Protein AF-A0A7S1CDH0-F1 (afdb_monomer_lite)

Structure (mmCIF, N/CA/C/O backbone):
data_AF-A0A7S1CDH0-F1
#
_entry.id   AF-A0A7S1CDH0-F1
#
loop_
_atom_site.group_PDB
_atom_site.id
_atom_site.type_symbol
_atom_site.label_atom_id
_atom_site.label_alt_id
_atom_site.label_comp_id
_atom_site.label_asym_id
_atom_site.label_entity_id
_atom_site.label_seq_id
_atom_site.pdbx_PDB_ins_code
_atom_site.Cartn_x
_atom_site.Cartn_y
_atom_site.Cartn_z
_atom_site.occupancy
_atom_site.B_iso_or_equiv
_atom_site.auth_seq_id
_atom_site.auth_comp_id
_atom_site.auth_asym_id
_atom_site.auth_atom_id
_atom_site.pdbx_PDB_model_num
ATOM 1 N N . ILE A 1 1 ? -14.431 -10.085 9.370 1.00 89.50 1 ILE A N 1
ATOM 2 C CA . ILE A 1 1 ? -14.124 -11.301 8.564 1.00 89.50 1 ILE A CA 1
ATOM 3 C C . ILE A 1 1 ? -15.042 -11.422 7.342 1.00 89.50 1 ILE A C 1
ATOM 5 O O . ILE A 1 1 ? -14.527 -11.396 6.235 1.00 89.50 1 ILE A O 1
ATOM 9 N N . ALA A 1 2 ? -16.374 -11.491 7.493 1.00 93.12 2 ALA A N 1
ATOM 10 C CA . ALA A 1 2 ? -17.294 -11.620 6.348 1.00 93.12 2 ALA A CA 1
ATOM 11 C C . ALA A 1 2 ? -17.136 -10.503 5.294 1.00 93.12 2 ALA A C 1
ATOM 13 O O . ALA A 1 2 ? -17.048 -10.792 4.103 1.00 93.12 2 ALA A O 1
ATOM 14 N N . LEU A 1 3 ? -16.993 -9.245 5.734 1.00 93.38 3 LEU A N 1
ATOM 15 C CA . LEU A 1 3 ? -16.768 -8.099 4.843 1.00 93.38 3 LEU A CA 1
ATOM 16 C C . LEU A 1 3 ? -15.508 -8.249 3.971 1.00 93.38 3 LEU A C 1
ATOM 18 O O . LEU A 1 3 ? -15.535 -7.895 2.797 1.00 93.38 3 LEU A O 1
ATOM 22 N N . TYR A 1 4 ? -14.431 -8.820 4.519 1.00 94.31 4 TYR A N 1
ATOM 23 C CA . TYR A 1 4 ? -13.186 -9.062 3.785 1.00 94.31 4 TYR A CA 1
ATOM 24 C C . TYR A 1 4 ? -13.395 -10.061 2.638 1.00 94.31 4 TYR A C 1
ATOM 26 O O . TYR A 1 4 ? -13.005 -9.786 1.506 1.00 94.31 4 TYR A O 1
ATOM 34 N N . PHE A 1 5 ? -14.074 -11.184 2.893 1.00 95.44 5 PHE A N 1
ATOM 35 C CA . PHE A 1 5 ? -14.370 -12.169 1.847 1.00 95.44 5 PHE A CA 1
ATOM 36 C C . PHE A 1 5 ? -15.377 -11.651 0.816 1.00 95.44 5 PHE A C 1
ATOM 38 O O . PHE A 1 5 ? -15.235 -11.941 -0.372 1.00 95.44 5 PHE A O 1
ATOM 45 N N . ALA A 1 6 ? -16.360 -10.851 1.239 1.00 96.12 6 ALA A N 1
ATOM 46 C CA . ALA A 1 6 ? -17.280 -10.182 0.322 1.00 96.12 6 ALA A CA 1
ATOM 47 C C . ALA A 1 6 ? -16.531 -9.222 -0.621 1.00 96.12 6 ALA A C 1
ATOM 49 O O . ALA A 1 6 ? -16.743 -9.264 -1.834 1.00 96.12 6 ALA A O 1
ATOM 50 N N . TRP A 1 7 ? -15.604 -8.422 -0.081 1.00 96.62 7 TRP A N 1
ATOM 51 C CA . TRP A 1 7 ? -14.742 -7.535 -0.867 1.00 96.62 7 TRP A CA 1
ATOM 52 C C . TRP A 1 7 ? -13.843 -8.309 -1.826 1.00 96.62 7 TRP A C 1
ATOM 54 O O . TRP A 1 7 ? -13.792 -7.990 -3.012 1.00 96.62 7 TRP A O 1
ATOM 64 N N . LEU A 1 8 ? -13.194 -9.372 -1.349 1.00 94.94 8 LEU A N 1
ATOM 65 C CA . LEU A 1 8 ? -12.334 -10.218 -2.173 1.00 94.94 8 LEU A CA 1
ATOM 66 C C . LEU A 1 8 ? -13.116 -10.874 -3.324 1.00 94.94 8 LEU A C 1
ATOM 68 O O . LEU A 1 8 ? -12.643 -10.918 -4.461 1.00 94.94 8 LEU A O 1
ATOM 72 N N . GLY A 1 9 ? -14.338 -11.344 -3.058 1.00 96.69 9 GLY A N 1
ATOM 73 C CA . GLY A 1 9 ? -15.236 -11.897 -4.073 1.00 96.69 9 GLY A CA 1
ATOM 74 C C . GLY A 1 9 ? -15.693 -10.863 -5.108 1.00 96.69 9 GLY A C 1
ATOM 75 O O . GLY A 1 9 ? -15.772 -11.171 -6.295 1.00 96.69 9 GLY A O 1
ATOM 76 N N . HIS A 1 10 ? -15.972 -9.627 -4.686 1.00 96.50 10 HIS A N 1
ATOM 77 C CA . HIS A 1 10 ? -16.261 -8.514 -5.599 1.00 96.50 10 HIS A CA 1
ATOM 78 C C . HIS A 1 10 ? -15.041 -8.181 -6.464 1.00 96.50 10 HIS A C 1
ATOM 80 O O . HIS A 1 10 ? -15.135 -8.158 -7.689 1.00 96.50 10 HIS A O 1
ATOM 86 N N . TYR A 1 11 ? -13.877 -8.015 -5.836 1.00 96.38 11 TYR A N 1
ATOM 87 C CA . TYR A 1 11 ? -12.620 -7.691 -6.505 1.00 96.38 11 TYR A CA 1
ATOM 88 C C . TYR A 1 11 ? -12.225 -8.732 -7.558 1.00 96.38 11 TYR A C 1
ATOM 90 O O . TYR A 1 11 ? -11.967 -8.381 -8.708 1.00 96.38 11 TYR A O 1
ATOM 98 N N . THR A 1 12 ? -12.263 -10.021 -7.214 1.00 95.88 12 THR A N 1
ATOM 99 C CA . THR A 1 12 ? -11.929 -11.116 -8.144 1.00 95.88 12 THR A CA 1
ATOM 100 C C . THR A 1 12 ? -12.864 -11.186 -9.352 1.00 95.88 12 THR A C 1
ATOM 102 O O . THR A 1 12 ? -12.391 -11.373 -10.471 1.00 95.88 12 THR A O 1
ATOM 105 N N . LYS A 1 13 ? -14.174 -10.975 -9.166 1.00 96.12 13 LYS A N 1
ATOM 106 C CA . LYS A 1 13 ? -15.136 -10.915 -10.282 1.00 96.12 13 LYS A CA 1
ATOM 107 C C . LYS A 1 13 ? -14.866 -9.724 -11.199 1.00 96.12 13 LYS A C 1
ATOM 109 O O . LYS A 1 13 ? -14.889 -9.873 -12.417 1.00 96.12 13 LYS A O 1
ATOM 114 N N . TRP A 1 14 ? -14.592 -8.553 -10.626 1.00 97.19 14 TRP A N 1
ATOM 115 C CA . TRP A 1 14 ? -14.337 -7.336 -11.399 1.00 97.19 14 TRP A CA 1
ATOM 116 C C . TRP A 1 14 ? -13.001 -7.359 -12.139 1.00 97.19 14 TRP A C 1
ATOM 118 O O . TRP A 1 14 ? -12.903 -6.741 -13.197 1.00 97.19 14 TRP A O 1
ATOM 128 N N . LEU A 1 15 ? -12.011 -8.106 -11.643 1.00 96.44 15 LEU A N 1
ATOM 129 C CA . LEU A 1 15 ? -10.730 -8.323 -12.320 1.00 96.44 15 LEU A CA 1
ATOM 130 C C . LEU A 1 15 ? -10.841 -9.121 -13.630 1.00 96.44 15 LEU A C 1
ATOM 132 O O . LEU A 1 15 ? -9.909 -9.073 -14.430 1.00 96.44 15 LEU A O 1
ATOM 136 N N . LEU A 1 16 ? -11.955 -9.816 -13.890 1.00 96.19 16 LEU A N 1
ATOM 137 C CA . LEU A 1 16 ? -12.144 -10.575 -15.135 1.00 96.19 16 LEU A CA 1
ATOM 138 C C . LEU A 1 16 ? -12.152 -9.678 -16.382 1.00 96.19 16 LEU A C 1
ATOM 140 O O . LEU A 1 16 ? -11.591 -10.041 -17.409 1.00 96.19 16 LEU A O 1
ATOM 144 N N . ALA A 1 17 ? -12.764 -8.496 -16.308 1.00 95.50 17 ALA A N 1
ATOM 145 C CA . ALA A 1 17 ? -12.812 -7.576 -17.444 1.00 95.50 17 ALA A CA 1
ATOM 146 C C . ALA A 1 17 ? -11.418 -7.044 -17.856 1.00 95.50 17 ALA A C 1
ATOM 148 O O . ALA A 1 17 ? -11.051 -7.199 -19.024 1.00 95.50 17 ALA A O 1
ATOM 149 N N . PRO A 1 18 ? -10.605 -6.459 -16.948 1.00 96.31 18 PRO A N 1
ATOM 150 C CA . PRO A 1 18 ? -9.263 -6.001 -17.291 1.00 96.31 18 PRO A CA 1
ATOM 151 C C . PRO A 1 18 ? -8.305 -7.145 -17.614 1.00 96.31 18 PRO A C 1
ATOM 153 O O . PRO A 1 18 ? -7.402 -6.935 -18.418 1.00 96.31 18 PRO A O 1
ATOM 156 N N . SER A 1 19 ? -8.485 -8.345 -17.050 1.00 95.69 19 SER A N 1
ATOM 157 C CA . SER A 1 19 ? -7.629 -9.483 -17.399 1.00 95.69 19 SER A CA 1
ATOM 158 C C . SER A 1 19 ? -7.869 -9.960 -18.831 1.00 95.69 19 SER A C 1
ATOM 160 O O . SER A 1 19 ? -6.905 -10.144 -19.567 1.00 95.69 19 SER A O 1
ATOM 162 N N . LEU A 1 20 ? -9.128 -10.086 -19.265 1.00 95.56 20 LEU A N 1
ATOM 163 C CA . LEU A 1 20 ? -9.457 -10.491 -20.634 1.00 95.56 20 LEU A CA 1
ATOM 164 C C . LEU A 1 20 ? -8.954 -9.474 -21.664 1.00 95.56 20 LEU A C 1
ATOM 166 O O . LEU A 1 20 ? -8.274 -9.855 -22.614 1.00 95.56 20 LEU A O 1
ATOM 170 N N . LEU A 1 21 ? -9.232 -8.182 -21.459 1.00 94.56 21 LEU A N 1
ATOM 171 C CA . LEU A 1 21 ? -8.738 -7.137 -22.362 1.00 94.56 21 LEU A CA 1
ATOM 172 C C . LEU A 1 21 ? -7.211 -7.014 -22.319 1.00 94.56 21 LEU A C 1
ATOM 174 O O . LEU A 1 21 ? -6.585 -6.842 -23.360 1.00 94.56 21 LEU A O 1
ATOM 178 N N . GLY A 1 22 ? -6.604 -7.163 -21.140 1.00 93.62 22 GLY A N 1
ATOM 179 C CA . GLY A 1 22 ? -5.152 -7.166 -20.984 1.00 93.62 22 GLY A CA 1
ATOM 180 C C . GLY A 1 22 ? -4.480 -8.311 -21.744 1.00 93.62 22 GLY A C 1
ATOM 181 O O . GLY A 1 22 ? -3.461 -8.087 -22.389 1.00 93.62 22 GLY A O 1
ATOM 182 N N . ILE A 1 23 ? -5.072 -9.513 -21.741 1.00 94.12 23 ILE A N 1
ATOM 183 C CA . ILE A 1 23 ? -4.581 -10.662 -22.522 1.00 94.12 23 ILE A CA 1
ATOM 184 C C . ILE A 1 23 ? -4.650 -10.374 -24.024 1.00 94.12 23 ILE A C 1
ATOM 186 O O . ILE A 1 23 ? -3.715 -10.719 -24.739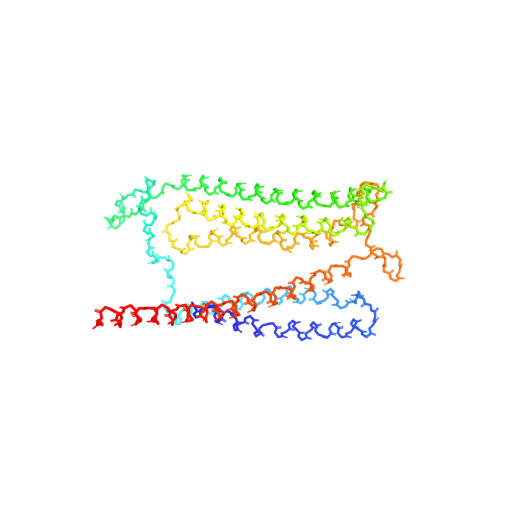 1.00 94.12 23 ILE A O 1
ATOM 190 N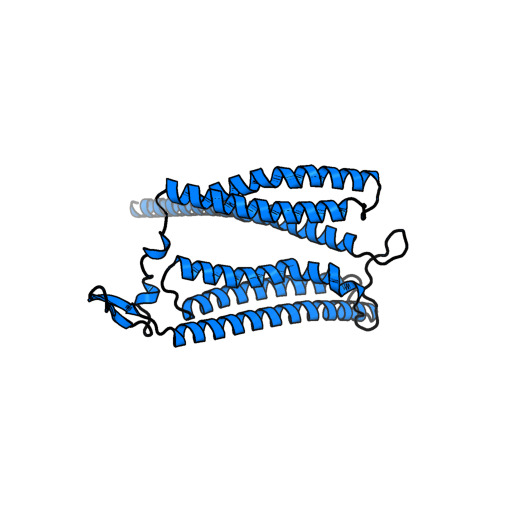 N . VAL A 1 24 ? -5.718 -9.729 -24.506 1.00 92.62 24 VAL A N 1
ATOM 191 C CA . VAL A 1 24 ? -5.851 -9.359 -25.927 1.00 92.62 24 VAL A CA 1
ATOM 192 C C . VAL A 1 24 ? -4.752 -8.378 -26.341 1.00 92.62 24 VAL A C 1
ATOM 194 O O . VAL A 1 24 ? -4.058 -8.624 -27.326 1.00 92.62 24 VAL A O 1
ATOM 197 N N . VAL A 1 25 ? -4.543 -7.313 -25.559 1.00 92.12 25 VAL A N 1
ATOM 198 C CA . VAL A 1 25 ? -3.483 -6.324 -25.823 1.00 92.12 25 VAL A CA 1
ATOM 199 C C . VAL A 1 25 ? -2.099 -6.978 -25.764 1.00 92.12 25 VAL A C 1
ATOM 201 O O . VAL A 1 25 ? -1.265 -6.746 -26.636 1.00 92.12 25 VAL A O 1
ATOM 204 N N . TRP A 1 26 ? -1.861 -7.847 -24.780 1.00 90.19 26 TRP A N 1
ATOM 205 C CA . TRP A 1 26 ? -0.594 -8.566 -24.642 1.00 90.19 26 TRP A CA 1
ATOM 206 C C . TRP A 1 26 ? -0.337 -9.552 -25.791 1.00 90.19 26 TRP A C 1
ATOM 208 O O . TRP A 1 26 ? 0.780 -9.640 -26.296 1.00 90.19 26 TRP A O 1
ATOM 218 N N . ALA A 1 27 ? -1.365 -10.262 -26.259 1.00 91.00 27 ALA A N 1
ATOM 219 C CA . ALA A 1 27 ? -1.250 -11.155 -27.410 1.00 91.00 27 ALA A CA 1
ATOM 220 C C . ALA A 1 27 ? -0.892 -10.386 -28.691 1.00 91.00 27 ALA A C 1
ATOM 222 O O . ALA A 1 27 ? -0.088 -10.863 -29.491 1.00 91.00 27 ALA A O 1
ATOM 223 N N . HIS A 1 28 ? -1.439 -9.181 -28.867 1.00 89.75 28 HIS A N 1
ATOM 224 C CA . HIS A 1 28 ? -1.081 -8.318 -29.988 1.00 89.75 28 HIS A CA 1
ATOM 225 C C . HIS A 1 28 ? 0.352 -7.775 -29.869 1.00 89.75 28 HIS A C 1
ATOM 227 O O . HIS A 1 28 ? 1.084 -7.805 -30.856 1.00 89.75 28 HIS A O 1
ATOM 233 N N . GLN A 1 29 ? 0.798 -7.388 -28.666 1.00 87.69 29 GLN A N 1
ATOM 234 C CA . GLN A 1 29 ? 2.202 -7.023 -28.409 1.00 87.69 29 GLN A CA 1
ATOM 235 C C . GLN A 1 29 ? 3.169 -8.149 -28.797 1.00 87.69 29 GLN A C 1
ATOM 237 O O . GLN A 1 29 ? 4.192 -7.890 -29.429 1.00 87.69 29 GLN A O 1
ATOM 242 N N . LEU A 1 30 ? 2.831 -9.400 -28.462 1.00 87.00 30 LEU A N 1
ATOM 243 C CA . LEU A 1 30 ? 3.627 -10.566 -28.853 1.00 87.00 30 LEU A CA 1
ATOM 244 C C . LEU A 1 30 ? 3.652 -10.783 -30.369 1.00 87.00 30 LEU A C 1
ATOM 246 O O . LEU A 1 30 ? 4.692 -11.140 -30.912 1.00 87.00 30 LEU A O 1
ATOM 250 N N . ALA A 1 31 ? 2.523 -10.586 -31.053 1.00 88.31 31 ALA A N 1
ATOM 251 C CA . ALA A 1 31 ? 2.435 -10.771 -32.501 1.00 88.31 31 ALA A CA 1
ATOM 252 C C . ALA A 1 31 ? 3.172 -9.673 -33.287 1.00 88.31 31 ALA A C 1
ATOM 254 O O . ALA A 1 31 ? 3.718 -9.943 -34.354 1.00 88.31 31 ALA A O 1
ATOM 255 N N . ALA A 1 32 ? 3.178 -8.445 -32.766 1.00 84.56 32 ALA A N 1
ATOM 256 C CA . ALA A 1 32 ? 3.786 -7.283 -33.405 1.00 84.56 32 ALA A CA 1
ATOM 257 C C . ALA A 1 32 ? 5.279 -7.095 -33.071 1.00 84.56 32 ALA A C 1
ATOM 259 O O . ALA A 1 32 ? 5.877 -6.159 -33.594 1.00 84.56 32 ALA A O 1
ATOM 260 N N . ASP A 1 33 ? 5.853 -7.914 -32.178 1.00 79.62 33 ASP A N 1
ATOM 261 C CA . ASP A 1 33 ? 7.230 -7.810 -31.648 1.00 79.62 33 ASP A CA 1
ATOM 262 C C . ASP A 1 33 ? 7.627 -6.382 -31.215 1.00 79.62 33 ASP A C 1
ATOM 264 O O . ASP A 1 33 ? 8.772 -5.946 -31.317 1.00 79.62 33 ASP A O 1
ATOM 268 N N . THR A 1 34 ? 6.644 -5.611 -30.740 1.00 74.94 34 THR A N 1
ATOM 269 C CA . THR A 1 34 ? 6.808 -4.212 -30.335 1.00 74.94 34 THR A CA 1
ATOM 270 C C . THR A 1 34 ? 6.158 -3.985 -28.978 1.00 74.94 34 THR A C 1
ATOM 272 O O . THR A 1 34 ? 5.053 -4.447 -28.688 1.00 74.94 34 THR A O 1
ATOM 275 N N . LYS A 1 35 ? 6.861 -3.256 -28.106 1.00 70.94 35 LYS A N 1
ATOM 276 C CA . LYS A 1 35 ? 6.386 -2.964 -26.742 1.00 70.94 35 LYS A CA 1
ATOM 277 C C . LYS A 1 35 ? 5.341 -1.843 -26.722 1.00 70.94 35 LYS A C 1
ATOM 279 O O . LYS A 1 35 ? 4.463 -1.824 -25.857 1.00 70.94 35 LYS A O 1
ATOM 284 N N . SER A 1 36 ? 5.417 -0.928 -27.685 1.00 71.81 36 SER A N 1
ATOM 285 C CA . SER A 1 36 ? 4.602 0.281 -27.807 1.00 71.81 36 SER A CA 1
ATOM 286 C C . SER A 1 36 ? 3.529 0.126 -28.894 1.00 71.81 36 SER A C 1
ATOM 288 O O . SER A 1 36 ? 3.681 0.561 -30.030 1.00 71.81 36 SER A O 1
ATOM 290 N N . VAL A 1 37 ? 2.403 -0.487 -28.529 1.00 79.50 37 VAL A N 1
ATOM 291 C CA . VAL A 1 37 ? 1.250 -0.669 -29.429 1.00 79.50 37 VAL A CA 1
ATOM 292 C C . VAL A 1 37 ? 0.267 0.499 -29.281 1.00 79.50 37 VAL A C 1
ATOM 294 O O . VAL A 1 37 ? 0.040 0.999 -28.179 1.00 79.50 37 VAL A O 1
ATOM 297 N N . THR A 1 38 ? -0.371 0.920 -30.377 1.00 81.19 38 THR A N 1
ATOM 298 C CA . THR A 1 38 ? -1.337 2.042 -30.414 1.00 81.19 38 THR A CA 1
ATOM 299 C C . THR A 1 38 ? -2.549 1.857 -29.487 1.00 81.19 38 THR A C 1
ATOM 301 O O . THR A 1 38 ? -3.206 2.824 -29.117 1.00 81.19 38 THR A O 1
ATOM 304 N N . GLU A 1 39 ? -2.843 0.626 -29.077 1.00 84.00 39 GLU A N 1
ATOM 305 C CA . GLU A 1 39 ? -3.965 0.260 -28.204 1.00 84.00 39 GLU A CA 1
ATOM 306 C C . GLU A 1 39 ? -3.677 0.502 -26.712 1.00 84.00 39 GLU A C 1
ATOM 308 O O . GLU A 1 39 ? -4.603 0.573 -25.902 1.00 84.00 39 GLU A O 1
ATOM 313 N N . LEU A 1 40 ? -2.407 0.669 -26.327 1.00 85.81 40 LEU A N 1
ATOM 314 C CA . LEU A 1 40 ? -1.990 0.813 -24.929 1.00 85.81 40 LEU A CA 1
ATOM 315 C C . LEU A 1 40 ? -2.613 2.040 -24.224 1.00 85.81 40 LEU A C 1
ATOM 317 O O . LEU A 1 40 ? -3.094 1.896 -23.097 1.00 85.81 40 LEU A O 1
ATOM 321 N N . PRO A 1 41 ? -2.695 3.231 -24.857 1.00 90.50 41 PRO A N 1
ATOM 322 C CA . PRO A 1 41 ? -3.393 4.381 -24.280 1.00 90.50 41 PRO A CA 1
ATOM 323 C C . PRO A 1 41 ? -4.897 4.140 -24.098 1.00 90.50 41 PRO A C 1
ATOM 325 O O . PRO A 1 41 ? -5.468 4.561 -23.091 1.00 90.50 41 PRO A O 1
ATOM 328 N N . LEU A 1 42 ? -5.540 3.427 -25.033 1.00 91.94 42 LEU A N 1
ATOM 329 C CA . LEU A 1 42 ? -6.961 3.070 -24.928 1.00 91.94 42 LEU A CA 1
ATOM 330 C C . LEU A 1 42 ? -7.198 2.123 -23.750 1.00 91.94 42 LEU A C 1
ATOM 332 O O . LEU A 1 42 ? -8.150 2.308 -22.990 1.00 91.94 42 LEU A O 1
ATOM 336 N N . PHE A 1 43 ? -6.297 1.159 -23.549 1.00 93.38 43 PHE A N 1
ATOM 337 C CA . PHE A 1 43 ? -6.318 0.294 -22.375 1.00 93.38 43 PHE A CA 1
ATOM 338 C C . PHE A 1 43 ? -6.131 1.091 -21.075 1.00 93.38 43 PHE A C 1
ATOM 340 O O . PHE A 1 43 ? -6.843 0.848 -20.104 1.00 93.38 43 PHE A O 1
ATOM 347 N N . GLY A 1 44 ? -5.252 2.099 -21.062 1.00 93.50 44 GLY A N 1
ATOM 348 C CA . GLY A 1 44 ? -5.092 3.009 -19.922 1.00 93.50 44 GLY A CA 1
ATOM 349 C C . GLY A 1 44 ? -6.380 3.761 -19.558 1.00 93.50 44 GLY A C 1
ATOM 350 O O . GLY A 1 44 ? -6.765 3.792 -18.388 1.00 93.50 44 GLY A O 1
ATOM 351 N N . ILE A 1 45 ? -7.090 4.304 -20.554 1.00 95.44 45 ILE A N 1
ATOM 352 C CA . ILE A 1 45 ? -8.402 4.952 -20.355 1.00 95.44 45 ILE A CA 1
ATOM 353 C C . ILE A 1 45 ? -9.422 3.944 -19.818 1.00 95.44 45 ILE A C 1
ATOM 355 O O . ILE A 1 45 ? -10.142 4.239 -18.863 1.00 95.44 45 ILE A O 1
ATOM 359 N N . PHE A 1 46 ? -9.460 2.740 -20.395 1.00 96.38 46 PHE A N 1
ATOM 360 C CA . PHE A 1 46 ? -10.327 1.667 -19.920 1.00 96.38 46 PHE A CA 1
ATOM 361 C C . PHE A 1 46 ? -10.056 1.322 -18.446 1.00 96.38 46 PHE A C 1
ATOM 363 O O . PHE A 1 46 ? -11.004 1.259 -17.666 1.00 96.38 46 PHE A O 1
ATOM 370 N N . VAL A 1 47 ? -8.791 1.151 -18.039 1.00 96.31 47 VAL A N 1
ATOM 371 C CA . VAL A 1 47 ? -8.418 0.844 -16.644 1.00 96.31 47 VAL A CA 1
ATOM 372 C C . VAL A 1 47 ? -8.839 1.969 -15.697 1.00 96.31 47 VAL A C 1
ATOM 374 O O . VAL A 1 47 ? -9.336 1.682 -14.608 1.00 96.31 47 VAL A O 1
ATOM 377 N N . ALA A 1 48 ? -8.702 3.234 -16.107 1.00 96.75 48 ALA A N 1
ATOM 378 C CA . ALA A 1 48 ? -9.152 4.375 -15.309 1.00 96.75 48 ALA A CA 1
ATOM 379 C C . ALA A 1 48 ? -10.675 4.352 -15.083 1.00 96.75 48 ALA A C 1
ATOM 381 O O . ALA A 1 48 ? -11.130 4.450 -13.943 1.00 96.75 48 ALA A O 1
ATOM 382 N N . VAL A 1 49 ? -11.459 4.146 -16.148 1.00 97.12 49 VAL A N 1
ATOM 383 C CA . VAL A 1 49 ? -12.927 4.028 -16.059 1.00 97.12 49 VAL A CA 1
ATOM 384 C C . VAL A 1 49 ? -13.330 2.810 -15.228 1.00 97.12 49 VAL A C 1
ATOM 386 O O . VAL A 1 49 ? -14.179 2.917 -14.341 1.00 97.12 49 VAL A O 1
ATOM 389 N N . TRP A 1 50 ? -12.704 1.658 -15.475 1.00 97.75 50 TRP A N 1
ATOM 390 C CA . TRP A 1 50 ? -12.933 0.430 -14.720 1.00 97.75 50 TRP A CA 1
ATOM 391 C C . TRP A 1 50 ? -12.679 0.634 -13.224 1.00 97.75 50 TRP A C 1
ATOM 393 O O . TRP A 1 50 ? -13.510 0.221 -12.420 1.00 97.75 50 TRP A O 1
ATOM 403 N N . ALA A 1 51 ? -11.591 1.312 -12.844 1.00 97.12 51 ALA A N 1
ATOM 404 C CA . ALA A 1 51 ? -11.254 1.564 -11.444 1.00 97.12 51 ALA A CA 1
ATOM 405 C C . ALA A 1 51 ? -12.313 2.433 -10.747 1.00 97.12 51 ALA A C 1
ATOM 407 O O . ALA A 1 51 ? -12.715 2.131 -9.621 1.00 97.12 51 ALA A O 1
ATOM 408 N N . THR A 1 52 ? -12.815 3.475 -11.422 1.00 97.00 52 THR A N 1
ATOM 409 C CA . THR A 1 52 ? -13.913 4.305 -10.899 1.00 97.00 52 THR A CA 1
ATOM 410 C C . THR A 1 52 ? -15.189 3.487 -10.715 1.00 97.00 52 THR A C 1
ATOM 412 O O . THR A 1 52 ? -15.785 3.514 -9.638 1.00 97.00 52 THR A O 1
ATOM 415 N N . LEU A 1 53 ? -15.593 2.718 -11.731 1.00 97.50 53 LEU A N 1
ATOM 416 C CA . LEU A 1 53 ? -16.791 1.880 -11.655 1.00 97.50 53 LEU A CA 1
ATOM 417 C C . LEU A 1 53 ? -16.664 0.817 -10.558 1.00 97.50 53 LEU A C 1
ATOM 419 O O . LEU A 1 53 ? -17.577 0.658 -9.751 1.00 97.50 53 LEU A O 1
ATOM 423 N N . PHE A 1 54 ? -15.521 0.139 -10.469 1.00 97.44 54 PHE A N 1
ATOM 424 C CA . PHE A 1 54 ? -15.240 -0.858 -9.438 1.00 97.44 54 PHE A CA 1
ATOM 425 C C . PHE A 1 54 ? -15.488 -0.310 -8.023 1.00 97.44 54 PHE A C 1
ATOM 427 O O . PHE A 1 54 ? -16.155 -0.972 -7.217 1.00 97.44 54 PHE A O 1
ATOM 434 N N . LEU A 1 55 ? -14.994 0.902 -7.736 1.00 97.06 55 LEU A N 1
ATOM 435 C CA . LEU A 1 55 ? -15.158 1.552 -6.435 1.00 97.06 55 LEU A CA 1
ATOM 436 C C . LEU A 1 55 ? -16.609 1.970 -6.168 1.00 97.06 55 LEU A C 1
ATOM 438 O O . LEU A 1 55 ? -17.109 1.732 -5.071 1.00 97.06 55 LEU A O 1
ATOM 442 N N . GLU A 1 56 ? -17.306 2.552 -7.145 1.00 97.62 56 GLU A N 1
ATOM 443 C CA . GLU A 1 56 ? -18.704 2.976 -6.965 1.00 97.62 56 GLU A CA 1
ATOM 444 C C . GLU A 1 56 ? -19.653 1.787 -6.760 1.00 97.62 56 GLU A C 1
ATOM 446 O O . GLU A 1 56 ? -20.513 1.800 -5.874 1.00 97.62 56 GLU A O 1
ATOM 451 N N . PHE A 1 57 ? -19.456 0.702 -7.512 1.00 97.50 57 PHE A N 1
ATOM 452 C CA . PHE A 1 57 ? -20.219 -0.527 -7.302 1.00 97.50 57 PHE A CA 1
ATOM 453 C C . PHE A 1 57 ? -19.899 -1.178 -5.953 1.00 97.50 57 PHE A C 1
ATOM 455 O O . PHE A 1 57 ? -20.819 -1.682 -5.303 1.00 97.50 57 PHE A O 1
ATOM 462 N N . TRP A 1 58 ? -18.639 -1.124 -5.501 1.00 97.75 58 TRP A N 1
ATOM 463 C CA . TRP A 1 58 ? -18.282 -1.600 -4.165 1.00 97.75 58 TRP A CA 1
ATOM 464 C C . TRP A 1 58 ? -18.986 -0.795 -3.071 1.00 97.75 58 TRP A C 1
ATOM 466 O O . TRP A 1 58 ? -19.592 -1.399 -2.191 1.00 97.75 58 TRP A O 1
ATOM 476 N N . LYS A 1 59 ? -18.992 0.545 -3.144 1.00 96.75 59 LYS A N 1
ATOM 477 C CA . LYS A 1 59 ? -19.699 1.397 -2.165 1.00 96.75 59 LYS A CA 1
ATOM 478 C C . LYS A 1 59 ? -21.176 1.017 -2.050 1.00 96.75 59 LYS A C 1
ATOM 480 O O . LYS A 1 59 ? -21.700 0.888 -0.943 1.00 96.75 59 LYS A O 1
ATOM 485 N N . ARG A 1 60 ? -21.841 0.773 -3.185 1.00 96.88 60 ARG A N 1
ATOM 486 C CA . ARG A 1 60 ? -23.245 0.332 -3.212 1.00 96.88 60 ARG A CA 1
ATOM 487 C C . ARG A 1 60 ? -23.436 -1.040 -2.559 1.00 96.88 60 ARG A C 1
ATOM 489 O O . ARG A 1 60 ? -24.372 -1.234 -1.782 1.00 96.88 60 ARG A O 1
ATOM 496 N N . GLN A 1 61 ? -22.562 -1.994 -2.869 1.00 95.81 61 GLN A N 1
ATOM 497 C CA . GLN A 1 61 ? -22.640 -3.343 -2.310 1.00 95.81 61 GLN A CA 1
ATOM 498 C C . GLN A 1 61 ? -22.314 -3.363 -0.810 1.00 95.81 61 GLN A C 1
ATOM 500 O O . GLN A 1 61 ? -23.013 -4.019 -0.042 1.00 95.81 61 GLN A O 1
ATOM 505 N N . GLN A 1 62 ? -21.320 -2.588 -0.377 1.00 95.69 62 GLN A N 1
ATOM 506 C CA . GLN A 1 62 ? -20.984 -2.394 1.030 1.00 95.69 62 GLN A CA 1
ATOM 507 C C . GLN A 1 62 ? -22.176 -1.832 1.813 1.00 95.69 62 GLN A C 1
ATOM 509 O O . GLN A 1 62 ? -22.481 -2.347 2.885 1.00 95.69 62 GLN A O 1
ATOM 514 N N . ALA A 1 63 ? -22.881 -0.829 1.275 1.00 95.06 63 ALA A N 1
ATOM 515 C CA . ALA A 1 63 ? -24.082 -0.280 1.907 1.00 95.06 63 ALA A CA 1
ATOM 516 C C . ALA A 1 63 ? -25.210 -1.322 2.026 1.00 95.06 63 ALA A C 1
ATOM 518 O O . ALA A 1 63 ? -25.880 -1.394 3.054 1.00 95.06 63 ALA A O 1
ATOM 519 N N . THR A 1 64 ? -25.378 -2.164 1.002 1.00 95.94 64 THR A N 1
ATOM 520 C CA . THR A 1 64 ? -26.369 -3.253 1.011 1.00 95.94 64 THR A CA 1
ATOM 521 C C . THR A 1 64 ? -26.040 -4.282 2.094 1.00 95.94 64 THR A C 1
ATOM 523 O O . THR A 1 64 ? -26.891 -4.584 2.924 1.00 95.94 64 THR A O 1
ATOM 526 N N . HIS A 1 65 ? -24.789 -4.746 2.166 1.00 95.75 65 HIS A N 1
ATOM 527 C CA . HIS A 1 65 ? -24.356 -5.684 3.206 1.00 95.75 65 HIS A CA 1
ATOM 528 C C . HIS A 1 65 ? -24.414 -5.082 4.613 1.00 95.75 65 HIS A C 1
ATOM 530 O O . HIS A 1 65 ? -24.781 -5.774 5.558 1.00 95.75 65 HIS A O 1
ATOM 536 N N . ALA A 1 66 ? -24.099 -3.792 4.770 1.00 94.75 66 ALA A N 1
ATOM 537 C CA . ALA A 1 66 ? -24.241 -3.111 6.053 1.00 94.75 66 ALA A CA 1
ATOM 538 C C . ALA A 1 66 ? -25.700 -3.112 6.536 1.00 94.75 66 ALA A C 1
ATOM 540 O O . ALA A 1 66 ? -25.938 -3.323 7.724 1.00 94.75 66 ALA A O 1
ATOM 541 N N . LEU A 1 67 ? -26.665 -2.928 5.625 1.00 94.94 67 LEU A N 1
ATOM 542 C CA . LEU A 1 67 ? -28.093 -3.014 5.934 1.00 94.94 67 LEU A CA 1
ATOM 543 C C . LEU A 1 67 ? -28.526 -4.450 6.255 1.00 94.94 67 LEU A C 1
ATOM 545 O O . LEU A 1 67 ? -29.146 -4.677 7.289 1.00 94.94 67 LEU A O 1
ATOM 549 N N . GLU A 1 68 ? -28.171 -5.417 5.405 1.00 95.81 68 GLU A N 1
ATOM 550 C CA . GLU A 1 68 ? -28.513 -6.838 5.585 1.00 95.81 68 GLU A CA 1
ATOM 551 C C . GLU A 1 68 ? -27.995 -7.404 6.911 1.00 95.81 68 GLU A C 1
ATOM 553 O O . GLU A 1 68 ? -28.668 -8.206 7.554 1.00 95.81 68 GLU A O 1
ATOM 558 N N . TRP A 1 69 ? -26.795 -6.992 7.324 1.00 95.94 69 TRP A N 1
ATOM 559 C CA . TRP A 1 69 ? -26.165 -7.458 8.560 1.00 95.94 69 TRP A CA 1
ATOM 560 C C . TRP A 1 69 ? -26.530 -6.613 9.784 1.00 95.94 69 TRP A C 1
ATOM 562 O O . TRP A 1 69 ? -26.057 -6.914 10.876 1.00 95.94 69 TRP A O 1
ATOM 572 N N . GLY A 1 70 ? -27.336 -5.557 9.623 1.00 94.81 70 GLY A N 1
ATOM 573 C CA . GLY A 1 70 ? -27.691 -4.650 10.719 1.00 94.81 70 GLY A CA 1
ATOM 574 C C . GLY A 1 70 ? -26.497 -3.873 11.288 1.00 94.81 70 GLY A C 1
ATOM 575 O O . GLY A 1 70 ? -26.524 -3.465 12.443 1.00 94.81 70 GLY A O 1
ATOM 576 N N . MET A 1 71 ? -25.446 -3.668 10.490 1.00 92.44 71 MET A N 1
ATOM 577 C CA . MET A 1 71 ? -24.210 -2.970 10.877 1.00 92.44 71 MET A CA 1
ATOM 578 C C . MET A 1 71 ? -24.226 -1.482 10.487 1.00 92.44 71 MET A C 1
ATOM 580 O O . MET A 1 71 ? -23.200 -0.799 10.544 1.00 92.44 71 MET A O 1
ATOM 584 N N . THR A 1 72 ? -25.375 -0.955 10.058 1.00 91.44 72 THR A N 1
ATOM 585 C CA . THR A 1 72 ? -25.538 0.465 9.729 1.00 91.44 72 THR A CA 1
ATOM 586 C C . THR A 1 72 ? -25.278 1.331 10.958 1.00 91.44 72 THR A C 1
ATOM 588 O O . THR A 1 72 ? -25.968 1.195 11.963 1.00 91.44 72 THR A O 1
ATOM 591 N N . GLY A 1 73 ? -24.307 2.242 10.870 1.00 87.62 73 GLY A N 1
ATOM 592 C CA . GLY A 1 73 ? -23.984 3.162 11.965 1.00 87.62 73 GLY A CA 1
ATOM 593 C C . GLY A 1 73 ? -23.179 2.548 13.115 1.00 87.62 73 GLY A C 1
ATOM 594 O O . GLY A 1 73 ? -23.050 3.198 14.149 1.00 87.62 73 GLY A O 1
ATOM 595 N N . PHE A 1 74 ? -22.607 1.348 12.939 1.00 89.38 74 PHE A N 1
ATOM 596 C CA . PHE A 1 74 ? -21.813 0.657 13.965 1.00 89.38 74 PHE A CA 1
ATOM 597 C C . PHE A 1 74 ? -20.748 1.554 14.622 1.00 89.38 74 PHE A C 1
ATOM 599 O O . PHE A 1 74 ? -20.670 1.610 15.846 1.00 89.38 74 PHE A O 1
ATOM 606 N N . GLU A 1 75 ? -19.996 2.311 13.818 1.00 88.31 75 GLU A N 1
ATOM 607 C CA . GLU A 1 75 ? -18.908 3.192 14.275 1.00 88.31 75 GLU A CA 1
ATOM 608 C C . GLU A 1 75 ? -19.381 4.270 15.268 1.00 88.31 75 GLU A C 1
ATOM 610 O O . GLU A 1 75 ? -18.662 4.625 16.194 1.00 88.31 75 GLU A O 1
ATOM 615 N N . SER A 1 76 ? -20.626 4.746 15.145 1.00 84.81 76 SER A N 1
ATOM 616 C CA . SER A 1 76 ? -21.190 5.740 16.074 1.00 84.81 76 SER A CA 1
ATOM 617 C C . SER A 1 76 ? -21.551 5.167 17.449 1.00 84.81 76 SER A C 1
ATOM 619 O O . SER A 1 76 ? -21.668 5.911 18.419 1.00 84.81 76 SER A O 1
ATOM 621 N N . SER A 1 77 ? -21.739 3.849 17.523 1.00 85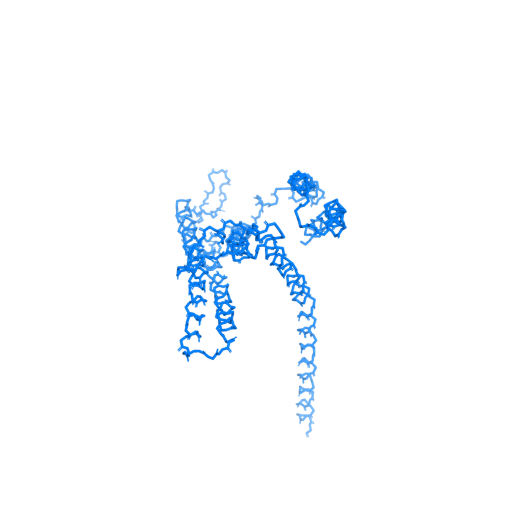.50 77 SER A N 1
ATOM 622 C CA . SER A 1 77 ? -22.101 3.105 18.735 1.00 85.50 77 SER A CA 1
ATOM 623 C C . SER A 1 77 ? -20.937 2.299 19.316 1.00 85.50 77 SER A C 1
ATOM 625 O O . SER A 1 77 ? -21.131 1.516 20.245 1.00 85.50 77 SER A O 1
ATOM 627 N N . GLU A 1 78 ? -19.742 2.442 18.744 1.00 90.25 78 GLU A N 1
ATOM 628 C CA . GLU A 1 78 ? -18.557 1.708 19.165 1.00 90.25 78 GLU A CA 1
ATOM 629 C C . GLU A 1 78 ? -18.126 2.138 20.574 1.00 90.25 78 GLU A C 1
ATOM 631 O O . GLU A 1 78 ? -18.129 3.319 20.925 1.00 90.25 78 GLU A O 1
ATOM 636 N N . THR A 1 79 ? -17.755 1.162 21.402 1.00 90.81 79 THR A N 1
ATOM 637 C CA . THR A 1 79 ? -17.260 1.433 22.751 1.00 90.81 79 THR A CA 1
ATOM 638 C C . THR A 1 79 ? -15.869 2.048 22.713 1.00 90.81 79 THR A C 1
ATOM 640 O O . THR A 1 79 ? -15.016 1.650 21.921 1.00 90.81 79 THR A O 1
ATOM 643 N N . GLU A 1 80 ? -15.614 2.972 23.631 1.00 90.75 80 GLU A N 1
ATOM 644 C CA . GLU A 1 80 ? -14.298 3.581 23.790 1.00 90.75 80 GLU A CA 1
ATOM 645 C C . GLU A 1 80 ? -13.264 2.571 24.293 1.00 90.75 80 GLU A C 1
ATOM 647 O O . GLU A 1 80 ? -13.557 1.657 25.071 1.00 90.75 80 GLU A O 1
ATOM 652 N N . ARG A 1 81 ? -12.016 2.766 23.874 1.00 93.06 81 ARG A N 1
ATOM 653 C CA . ARG A 1 81 ? -10.919 1.862 24.207 1.00 93.06 81 ARG A CA 1
ATOM 654 C C . ARG A 1 81 ? -10.505 2.008 25.671 1.00 93.06 81 ARG A C 1
ATOM 656 O O . ARG A 1 81 ? -10.339 3.133 26.151 1.00 93.06 81 ARG A O 1
ATOM 663 N N . PRO A 1 82 ? -10.172 0.911 26.371 1.00 91.19 82 PRO A N 1
ATOM 664 C CA . PRO A 1 82 ? -9.660 0.992 27.737 1.00 91.19 82 PRO A CA 1
ATOM 665 C C . PRO A 1 82 ? -8.388 1.843 27.859 1.00 91.19 82 PRO A C 1
ATOM 667 O O . PRO A 1 82 ? -8.233 2.583 28.830 1.00 91.19 82 PRO A O 1
ATOM 670 N N . GLN A 1 83 ? -7.486 1.784 26.865 1.00 90.31 83 GLN A N 1
ATOM 671 C CA . GLN A 1 83 ? -6.262 2.594 26.897 1.00 90.31 83 GLN A CA 1
ATOM 672 C C . GLN A 1 83 ? -6.572 4.092 26.800 1.00 90.31 83 GLN A C 1
ATOM 674 O O . GLN A 1 83 ? -5.928 4.886 27.485 1.00 90.31 83 GLN A O 1
ATOM 679 N N . PHE A 1 84 ? -7.593 4.462 26.020 1.00 92.00 84 PHE A N 1
ATOM 680 C CA . PHE A 1 84 ? -8.039 5.845 25.883 1.00 92.00 84 PHE A CA 1
ATOM 681 C C . PHE A 1 84 ? -8.530 6.408 27.216 1.00 92.00 84 PHE A C 1
ATOM 683 O O . PHE A 1 84 ? -8.057 7.456 27.654 1.00 92.00 84 PHE A O 1
ATOM 690 N N . LEU A 1 85 ? -9.403 5.658 27.891 1.00 90.12 85 LEU A N 1
ATOM 691 C CA . LEU A 1 85 ? -9.985 6.022 29.185 1.00 90.12 85 LEU A CA 1
ATOM 692 C C . LEU A 1 85 ? -8.943 6.176 30.298 1.00 90.12 85 LEU A C 1
ATOM 694 O O . LEU A 1 85 ? -9.107 7.001 31.193 1.00 90.12 85 LEU A O 1
ATOM 698 N N . SER A 1 86 ? -7.874 5.380 30.249 1.00 88.44 86 SER A N 1
ATOM 699 C CA . SER A 1 86 ? -6.804 5.408 31.254 1.00 88.44 86 SER A CA 1
ATOM 700 C C . SER A 1 86 ? -5.822 6.576 31.093 1.00 88.44 86 SER A C 1
ATOM 702 O O . SER A 1 86 ? -4.984 6.803 31.969 1.00 88.44 86 SER A O 1
ATOM 704 N N . HIS A 1 87 ? -5.875 7.302 29.972 1.00 89.75 87 HIS A N 1
ATOM 705 C CA . HIS A 1 87 ? -4.861 8.294 29.643 1.00 89.75 87 HIS A CA 1
ATOM 706 C C . HIS A 1 87 ? -5.072 9.604 30.436 1.00 89.75 87 HIS A C 1
ATOM 708 O O . HIS A 1 87 ? -6.166 10.163 30.403 1.00 89.75 87 HIS A O 1
ATOM 714 N N . PRO A 1 88 ? -4.028 10.195 31.057 1.00 87.50 88 PRO A N 1
ATOM 715 C CA . PRO A 1 88 ? -4.167 11.394 31.902 1.00 87.50 88 PRO A CA 1
ATOM 716 C C . PRO A 1 88 ? -4.730 12.643 31.207 1.00 87.50 88 PRO A C 1
ATOM 718 O O . PRO A 1 88 ? -5.169 13.579 31.865 1.00 87.50 88 PRO A O 1
ATOM 721 N N . SER A 1 89 ? -4.675 12.694 29.874 1.00 85.12 89 SER A N 1
ATOM 722 C CA . SER A 1 89 ? -5.217 13.807 29.080 1.00 85.12 89 SER A CA 1
ATOM 723 C C . SER A 1 89 ? -6.717 13.695 28.792 1.00 85.12 89 SER A C 1
ATOM 725 O O . SER A 1 89 ? -7.240 14.533 28.060 1.00 85.12 89 SER A O 1
ATOM 727 N N . VAL A 1 90 ? -7.369 12.628 29.255 1.00 89.94 90 VAL A N 1
ATOM 728 C CA . VAL A 1 90 ? -8.791 12.363 29.037 1.00 89.94 90 VAL A CA 1
ATOM 729 C C . VAL A 1 90 ? -9.522 12.600 30.353 1.00 89.94 90 VAL A C 1
ATOM 731 O O . VAL A 1 90 ? -9.188 12.013 31.380 1.00 89.94 90 VAL A O 1
ATOM 734 N N . LEU A 1 91 ? -10.501 13.501 30.328 1.00 88.31 91 LEU A N 1
ATOM 735 C CA . LEU A 1 91 ? -11.300 13.882 31.490 1.00 88.31 91 LEU A CA 1
ATOM 736 C C . LEU A 1 91 ? -12.683 13.242 31.394 1.00 88.31 91 LEU A C 1
ATOM 738 O O . LEU A 1 91 ? -13.271 13.209 30.320 1.00 88.31 91 LEU A O 1
ATOM 742 N N . GLN A 1 92 ? -13.223 12.771 32.515 1.00 87.38 92 GLN A N 1
ATOM 743 C CA . GLN A 1 92 ? -14.617 12.328 32.596 1.00 87.38 92 GLN A CA 1
ATOM 744 C C . GLN A 1 92 ? -15.488 13.539 32.933 1.00 87.38 92 GLN A C 1
ATOM 746 O O . GLN A 1 92 ? -15.347 14.126 34.009 1.00 87.38 92 GLN A O 1
ATOM 751 N N . ILE A 1 93 ? -16.325 13.959 31.985 1.00 87.62 93 ILE A N 1
ATOM 752 C CA . ILE A 1 93 ? -17.186 15.140 32.112 1.00 87.62 93 ILE A CA 1
ATOM 753 C C . ILE A 1 93 ? -18.629 14.718 31.823 1.00 87.62 93 ILE A C 1
ATOM 755 O O . ILE A 1 93 ? -18.889 13.923 30.921 1.00 87.62 93 ILE A O 1
ATOM 759 N N . ALA A 1 94 ? -19.589 15.251 32.583 1.00 88.75 94 ALA A N 1
ATOM 760 C CA . ALA A 1 94 ? -21.005 15.001 32.335 1.00 88.75 94 ALA A CA 1
ATOM 761 C C . ALA A 1 94 ? -21.462 15.695 31.043 1.00 88.75 94 ALA A C 1
ATOM 763 O O . ALA A 1 94 ? -21.268 16.900 30.865 1.00 88.75 94 ALA A O 1
ATOM 764 N N . SER A 1 95 ? -22.099 14.935 30.154 1.00 87.00 95 SER A N 1
ATOM 765 C CA . SER A 1 95 ? -22.651 15.453 28.907 1.00 87.00 95 SER A CA 1
ATOM 766 C C . SER A 1 95 ? -23.720 16.519 29.179 1.00 87.00 95 SER A C 1
ATOM 768 O O . SER A 1 95 ? -24.641 16.255 29.956 1.00 87.00 95 SER A O 1
ATOM 770 N N . PRO A 1 96 ? -23.691 17.683 28.507 1.00 88.31 96 PRO A N 1
ATOM 771 C CA . PRO A 1 96 ? -24.691 18.733 28.706 1.00 88.31 96 PRO A CA 1
ATOM 772 C C . PRO A 1 96 ? -26.093 18.342 28.212 1.00 88.31 96 PRO A C 1
ATOM 774 O O . PRO A 1 96 ? -27.070 18.971 28.606 1.00 88.31 96 PRO A O 1
ATOM 777 N N . VAL A 1 97 ? -26.199 17.318 27.356 1.00 87.50 97 VAL A N 1
ATOM 778 C CA . VAL A 1 97 ? -27.474 16.856 26.783 1.00 87.50 97 VAL A CA 1
ATOM 779 C C . VAL A 1 97 ? -28.032 15.653 27.544 1.00 87.50 97 VAL A C 1
ATOM 781 O O . VAL A 1 97 ? -29.223 15.617 27.836 1.00 87.50 97 VAL A O 1
ATOM 784 N N . THR A 1 98 ? -27.191 14.665 27.870 1.00 86.25 98 THR A N 1
ATOM 785 C CA . THR A 1 98 ? -27.643 13.393 28.467 1.00 86.25 98 THR A CA 1
ATOM 786 C C . THR A 1 98 ? -27.373 13.279 29.967 1.00 86.25 98 THR A C 1
ATOM 788 O O . THR A 1 98 ? -27.916 12.385 30.608 1.00 86.25 98 THR A O 1
ATOM 791 N N . GLY A 1 99 ? -26.527 14.142 30.541 1.00 85.94 99 GLY A N 1
ATOM 792 C CA . GLY A 1 99 ? -26.105 14.075 31.946 1.00 85.94 99 GLY A CA 1
ATOM 793 C C . GLY A 1 99 ? -25.206 12.880 32.294 1.00 85.94 99 GLY A C 1
ATOM 794 O O . GLY A 1 99 ? -24.750 12.770 33.431 1.00 85.94 99 GLY A O 1
ATOM 795 N N . LEU A 1 100 ? -24.928 11.990 31.338 1.00 86.56 100 LEU A N 1
ATOM 796 C CA . LEU A 1 100 ? -24.059 10.828 31.523 1.00 86.56 100 LEU A CA 1
ATOM 797 C C . LEU A 1 100 ? -22.586 11.250 31.495 1.00 86.56 100 LEU A C 1
ATOM 799 O O . LEU A 1 100 ? -22.219 12.163 30.756 1.00 86.56 100 LEU A O 1
ATOM 803 N N . GLN A 1 101 ? -21.744 10.582 32.286 1.00 85.81 101 GLN A N 1
ATOM 804 C CA . GLN A 1 101 ? -20.290 10.771 32.246 1.00 85.81 101 GLN A CA 1
ATOM 805 C C . GLN A 1 101 ? -19.746 10.270 30.904 1.00 85.81 101 GLN A C 1
ATOM 807 O O . GLN A 1 101 ? -20.035 9.142 30.505 1.00 85.81 101 GLN A O 1
ATOM 812 N N . GLN A 1 102 ? -18.999 11.124 30.208 1.00 85.88 102 GLN A N 1
ATOM 813 C CA . GLN A 1 102 ? -18.382 10.837 28.916 1.00 85.88 102 GLN A CA 1
ATOM 814 C C . GLN A 1 102 ? -16.900 11.205 28.968 1.00 85.88 102 GLN A C 1
ATOM 816 O O . GLN A 1 102 ? -16.515 12.197 29.598 1.00 85.88 102 GLN A O 1
ATOM 821 N N . ALA A 1 103 ? -16.073 10.424 28.277 1.00 88.50 103 ALA A N 1
ATOM 822 C CA . ALA A 1 103 ? -14.664 10.729 28.135 1.00 88.50 103 ALA A CA 1
ATOM 823 C C . ALA A 1 103 ? -14.481 11.894 27.156 1.00 88.50 103 ALA A C 1
ATOM 825 O O . ALA A 1 103 ? -14.932 11.864 26.012 1.00 88.50 103 ALA A O 1
ATOM 826 N N . TRP A 1 104 ? -13.804 12.940 27.611 1.00 86.81 104 TRP A N 1
ATOM 827 C CA . TRP A 1 104 ? -13.550 14.144 26.840 1.00 86.81 104 TRP A CA 1
ATOM 828 C C . TRP A 1 104 ? -12.048 14.387 26.714 1.00 86.81 104 TRP A C 1
ATOM 830 O O . TRP A 1 104 ? -11.320 14.456 27.708 1.00 86.81 104 TRP A O 1
ATOM 840 N N . GLN A 1 105 ? -11.588 14.539 25.474 1.00 89.19 105 GLN A N 1
ATOM 841 C CA . GLN A 1 105 ? -10.222 14.929 25.138 1.00 89.19 105 GLN A CA 1
ATOM 842 C C . GLN A 1 105 ? -10.241 16.324 24.511 1.00 89.19 105 GLN A C 1
ATOM 844 O O . GLN A 1 105 ? -11.066 16.597 23.640 1.00 89.19 105 GLN A O 1
ATOM 849 N N . ASP A 1 106 ? -9.306 17.192 24.911 1.00 90.75 106 ASP A N 1
ATOM 850 C CA . ASP A 1 106 ? -9.175 18.526 24.318 1.00 90.75 106 ASP A CA 1
ATOM 851 C C . ASP A 1 106 ? -8.872 18.420 22.806 1.00 90.75 106 ASP A C 1
ATOM 853 O O . ASP A 1 106 ? -7.805 17.907 22.427 1.00 90.75 106 ASP A O 1
ATOM 857 N N . PRO A 1 107 ? -9.758 18.937 21.928 1.00 90.38 107 PRO A N 1
ATOM 858 C CA . PRO A 1 107 ? -9.557 18.891 20.485 1.00 90.38 107 PRO A CA 1
ATOM 859 C C . PRO A 1 107 ? -8.262 19.575 20.038 1.00 90.38 107 PRO A C 1
ATOM 861 O O . PRO A 1 107 ? -7.616 19.110 19.100 1.00 90.38 107 PRO A O 1
ATOM 864 N N . LYS A 1 108 ? -7.837 20.657 20.706 1.00 92.88 108 LYS A N 1
ATOM 865 C CA . LYS A 1 108 ? -6.618 21.392 20.320 1.00 92.88 108 LYS A CA 1
ATOM 866 C C . LYS A 1 108 ? -5.369 20.561 20.573 1.00 92.88 108 LYS A C 1
ATOM 868 O O . LYS A 1 108 ? -4.471 20.515 19.729 1.00 92.88 108 LYS A O 1
ATOM 873 N N . LEU A 1 109 ? -5.328 19.880 21.717 1.00 91.00 109 LEU A N 1
ATOM 874 C CA . LEU A 1 109 ? -4.245 18.965 22.052 1.00 91.00 109 LEU A CA 1
ATOM 875 C C . LEU A 1 109 ? -4.209 17.793 21.066 1.00 91.00 109 LEU A C 1
ATOM 877 O O . LEU A 1 109 ? -3.137 17.470 20.557 1.00 91.00 109 LEU A O 1
ATOM 881 N N . TYR A 1 110 ? -5.366 17.197 20.759 1.00 91.38 110 TYR A N 1
ATOM 882 C CA . TYR A 1 110 ? -5.465 16.097 19.796 1.00 91.38 110 TYR A CA 1
ATOM 883 C C . TYR A 1 110 ? -4.981 16.510 18.396 1.00 91.38 110 TYR A C 1
ATOM 885 O O . TYR A 1 110 ? -4.110 15.848 17.832 1.00 91.38 110 TYR A O 1
ATOM 893 N N . LEU A 1 111 ? -5.441 17.653 17.870 1.00 92.50 111 LEU A N 1
ATOM 894 C CA . LEU A 1 111 ? -4.991 18.172 16.570 1.00 92.50 111 LEU A CA 1
ATOM 895 C C . LEU A 1 111 ? -3.487 18.476 16.556 1.00 92.50 111 LEU A C 1
ATOM 897 O O . LEU A 1 111 ? -2.817 18.194 15.564 1.00 92.50 111 LEU A O 1
ATOM 901 N N . THR A 1 112 ? -2.944 19.013 17.651 1.00 93.31 112 THR A N 1
ATOM 902 C CA . THR A 1 112 ? -1.503 19.293 17.765 1.00 93.31 112 THR A CA 1
ATOM 903 C C . THR A 1 112 ? -0.694 17.998 17.732 1.00 93.31 112 THR A C 1
ATOM 905 O O . THR A 1 112 ? 0.276 17.901 16.980 1.00 93.31 112 THR A O 1
ATOM 908 N N . LYS A 1 113 ? -1.117 16.971 18.482 1.00 93.25 113 LYS A N 1
ATOM 909 C CA . LYS A 1 113 ? -0.492 15.640 18.445 1.00 93.25 113 LYS A CA 1
ATOM 910 C C . LYS A 1 113 ? -0.555 15.025 17.046 1.00 93.25 113 LYS A C 1
ATOM 912 O O . LYS A 1 113 ? 0.459 14.538 16.548 1.00 93.25 113 LYS A O 1
ATOM 917 N N . MET A 1 114 ? -1.712 15.107 16.390 1.00 92.50 114 MET A N 1
ATOM 918 C CA . MET A 1 114 ? -1.895 14.596 15.031 1.00 92.50 114 MET A CA 1
ATOM 919 C C . MET A 1 114 ? -0.988 15.328 14.030 1.00 92.50 114 MET A C 1
ATOM 921 O O . MET A 1 114 ? -0.327 14.684 13.220 1.00 92.50 114 MET A O 1
ATOM 925 N N . GLY A 1 115 ? -0.880 16.657 14.126 1.00 93.62 115 GLY A N 1
ATOM 926 C CA . GLY A 1 115 ? 0.017 17.461 13.292 1.00 93.62 115 GLY A CA 1
ATOM 927 C C . GLY A 1 115 ? 1.497 17.118 13.492 1.00 93.62 115 GLY A C 1
ATOM 928 O O . GLY A 1 115 ? 2.224 16.944 12.511 1.00 93.62 115 GLY A O 1
ATOM 929 N N . VAL A 1 116 ? 1.941 16.952 14.744 1.00 94.75 116 VAL A N 1
ATOM 930 C CA . VAL A 1 116 ? 3.314 16.516 15.064 1.00 94.75 116 VAL A CA 1
ATOM 931 C C . VAL A 1 116 ? 3.590 15.134 14.480 1.00 94.75 116 VAL A C 1
ATOM 933 O O . VAL A 1 116 ? 4.613 14.940 13.828 1.00 94.75 116 VAL A O 1
ATOM 936 N N . SER A 1 117 ? 2.663 14.193 14.649 1.00 93.94 117 SER A N 1
ATOM 937 C CA . SER A 1 117 ? 2.803 12.846 14.100 1.00 93.94 117 SER A CA 1
ATOM 938 C C . SER A 1 117 ? 2.898 12.845 12.576 1.00 93.94 117 SER A C 1
ATOM 940 O O . SER A 1 117 ? 3.852 12.300 12.026 1.00 93.94 117 SER A O 1
ATOM 942 N N . VAL A 1 118 ? 1.988 13.539 11.881 1.00 92.38 118 VAL A N 1
ATOM 943 C CA . VAL A 1 118 ? 2.041 13.681 10.416 1.00 92.38 118 VAL A CA 1
ATOM 944 C C . VAL A 1 118 ? 3.374 14.285 9.972 1.00 92.38 118 VAL A C 1
ATOM 946 O O . VAL A 1 118 ? 3.980 13.793 9.023 1.00 92.38 118 VAL A O 1
ATOM 949 N N . THR A 1 119 ? 3.876 15.296 10.685 1.00 93.56 119 THR A N 1
ATOM 950 C CA . THR A 1 119 ? 5.171 15.921 10.378 1.00 93.56 119 THR A CA 1
ATOM 951 C C . THR A 1 119 ? 6.333 14.939 10.549 1.00 93.56 119 THR A C 1
ATOM 953 O O . THR A 1 119 ? 7.211 14.876 9.689 1.00 93.56 119 THR A O 1
ATOM 956 N N . LEU A 1 120 ? 6.330 14.127 11.611 1.00 92.88 120 LEU A N 1
ATOM 957 C CA . LEU A 1 120 ? 7.353 13.099 11.838 1.00 92.88 120 LEU A CA 1
ATOM 958 C C . LEU A 1 120 ? 7.307 11.993 10.776 1.00 92.88 120 LEU A C 1
ATOM 960 O O . LEU A 1 120 ? 8.356 11.570 10.289 1.00 92.88 120 LEU A O 1
ATOM 964 N N . ILE A 1 121 ? 6.110 11.560 10.373 1.00 92.25 121 ILE A N 1
ATOM 965 C CA . ILE A 1 121 ? 5.932 10.578 9.297 1.00 92.25 121 ILE A CA 1
ATOM 966 C C . ILE A 1 121 ? 6.440 11.129 7.959 1.00 92.25 121 ILE A C 1
ATOM 968 O O . ILE A 1 121 ? 7.195 10.445 7.267 1.00 92.25 121 ILE A O 1
ATOM 972 N N . LEU A 1 122 ? 6.095 12.373 7.613 1.00 91.50 122 LEU A N 1
ATOM 973 C CA . LEU A 1 122 ? 6.611 13.038 6.411 1.00 91.50 122 LEU A CA 1
ATOM 974 C C . LEU A 1 122 ? 8.138 13.193 6.456 1.00 91.50 122 LEU A C 1
ATOM 976 O O . LEU A 1 122 ? 8.806 12.961 5.449 1.00 91.50 122 LEU A O 1
ATOM 980 N N . GLY A 1 123 ? 8.700 13.515 7.624 1.00 92.06 123 GLY A N 1
ATOM 981 C CA . GLY A 1 123 ? 10.146 13.559 7.835 1.00 92.06 123 GLY A CA 1
ATOM 982 C C . GLY A 1 123 ? 10.816 12.208 7.571 1.00 92.06 123 GLY A C 1
ATOM 983 O O . GLY A 1 123 ? 11.790 12.140 6.824 1.00 92.06 123 GLY A O 1
ATOM 984 N N . MET A 1 124 ? 10.261 11.118 8.107 1.00 89.12 124 MET A N 1
ATOM 985 C CA . MET A 1 124 ? 10.768 9.758 7.876 1.00 89.12 124 MET A CA 1
ATOM 986 C C . MET A 1 124 ? 10.670 9.329 6.414 1.00 89.12 124 MET A C 1
ATOM 988 O O . MET A 1 124 ? 11.598 8.720 5.888 1.00 89.12 124 MET A O 1
ATOM 992 N N . ILE A 1 125 ? 9.577 9.681 5.739 1.00 90.38 125 ILE A N 1
ATOM 993 C CA . ILE A 1 125 ? 9.439 9.493 4.294 1.00 90.38 125 ILE A CA 1
ATOM 994 C C . ILE A 1 125 ? 10.555 10.237 3.547 1.00 90.38 125 ILE A C 1
ATOM 996 O O . ILE A 1 125 ? 11.194 9.660 2.669 1.00 90.38 125 ILE A O 1
ATOM 1000 N N . GLY A 1 126 ? 10.839 11.486 3.924 1.00 91.12 126 GLY A N 1
ATOM 1001 C CA . GLY A 1 126 ? 11.952 12.254 3.364 1.00 91.12 126 GLY A CA 1
ATOM 1002 C C . GLY A 1 126 ? 13.301 11.557 3.556 1.00 91.12 126 GLY A C 1
ATOM 1003 O O . GLY A 1 126 ? 14.071 11.444 2.603 1.00 91.12 126 GLY A O 1
ATOM 1004 N N . VAL A 1 127 ? 13.562 11.014 4.751 1.00 89.88 127 VAL A N 1
ATOM 1005 C CA . VAL A 1 127 ? 14.775 10.226 5.037 1.00 89.88 127 VAL A CA 1
ATOM 1006 C C . VAL A 1 127 ? 14.877 9.008 4.116 1.00 89.88 127 VAL A C 1
ATOM 1008 O O . VAL A 1 127 ? 15.941 8.776 3.547 1.00 89.88 127 VAL A O 1
ATOM 1011 N N . VAL A 1 128 ? 13.783 8.268 3.905 1.00 87.75 128 VAL A N 1
ATOM 1012 C CA . VAL A 1 128 ? 13.756 7.121 2.976 1.00 87.75 128 VAL A CA 1
ATOM 1013 C C . VAL A 1 128 ? 14.142 7.557 1.567 1.00 87.75 128 VAL A C 1
ATOM 1015 O O . VAL A 1 128 ? 14.994 6.923 0.950 1.00 87.75 128 VAL A O 1
ATOM 1018 N N . LEU A 1 129 ? 13.559 8.648 1.066 1.00 87.88 129 LEU A N 1
ATOM 1019 C CA . LEU A 1 129 ? 13.878 9.159 -0.267 1.00 87.88 129 LEU A CA 1
ATOM 1020 C C . LEU A 1 129 ? 15.362 9.521 -0.382 1.00 87.88 129 LEU A C 1
ATOM 1022 O O . LEU A 1 129 ? 16.011 9.122 -1.346 1.00 87.88 129 LEU A O 1
ATOM 1026 N N . VAL A 1 130 ? 15.923 10.202 0.621 1.00 89.88 130 VAL A N 1
ATOM 1027 C CA . VAL A 1 130 ? 17.357 10.532 0.667 1.00 89.88 130 VAL A CA 1
ATOM 1028 C C . VAL A 1 130 ? 18.225 9.271 0.679 1.00 89.88 130 VAL A C 1
ATOM 1030 O O . VAL A 1 130 ? 19.205 9.216 -0.061 1.00 89.88 130 VAL A O 1
ATOM 1033 N N . CYS A 1 131 ? 17.866 8.246 1.457 1.00 86.75 131 CYS A N 1
ATOM 1034 C CA . CYS A 1 131 ? 18.576 6.963 1.468 1.00 86.75 131 CYS A CA 1
ATOM 1035 C C . CYS A 1 131 ? 18.514 6.250 0.110 1.00 86.75 131 CYS A C 1
ATOM 1037 O O . CYS A 1 131 ? 19.514 5.714 -0.358 1.00 86.75 131 CYS A O 1
ATOM 1039 N N . VAL A 1 132 ? 17.363 6.278 -0.563 1.00 82.25 132 VAL A N 1
ATOM 1040 C CA . VAL A 1 132 ? 17.231 5.700 -1.906 1.00 82.25 132 VAL A CA 1
ATOM 1041 C C . VAL A 1 132 ? 18.106 6.462 -2.907 1.00 82.25 132 VAL A C 1
ATOM 1043 O O . VAL A 1 132 ? 18.834 5.846 -3.686 1.00 82.25 132 VAL A O 1
ATOM 1046 N N . PHE A 1 133 ? 18.109 7.797 -2.855 1.00 82.38 133 PHE A N 1
ATOM 1047 C CA . PHE A 1 133 ? 18.995 8.613 -3.689 1.00 82.38 133 PHE A CA 1
ATOM 1048 C C . PHE A 1 133 ? 20.477 8.360 -3.400 1.00 82.38 133 PHE A C 1
ATOM 1050 O O . PHE A 1 133 ? 21.273 8.263 -4.337 1.00 82.38 133 PHE A O 1
ATOM 1057 N N . SER A 1 134 ? 20.865 8.211 -2.132 1.00 85.25 134 SER A N 1
ATOM 1058 C CA . SER A 1 134 ? 22.258 7.952 -1.764 1.00 85.25 134 SER A CA 1
ATOM 1059 C C . SER A 1 134 ? 22.748 6.587 -2.249 1.00 85.25 134 SER A C 1
ATOM 1061 O O . SER A 1 134 ? 23.914 6.467 -2.616 1.00 85.25 134 SER A O 1
ATOM 1063 N N . ILE A 1 135 ? 21.871 5.583 -2.358 1.00 83.62 135 ILE A N 1
ATOM 1064 C CA . ILE A 1 135 ? 22.214 4.274 -2.937 1.00 83.62 135 ILE A CA 1
ATOM 1065 C C . ILE A 1 135 ? 22.559 4.382 -4.424 1.00 83.62 135 ILE A C 1
ATOM 1067 O O . ILE A 1 135 ? 23.487 3.712 -4.882 1.00 83.62 135 ILE A O 1
ATOM 1071 N N . PHE A 1 136 ? 21.876 5.241 -5.186 1.00 79.19 136 PHE A N 1
ATOM 1072 C CA . PHE A 1 136 ? 22.239 5.469 -6.589 1.00 79.19 136 PHE A CA 1
ATOM 1073 C C . PHE A 1 136 ? 23.641 6.074 -6.716 1.00 79.19 136 PHE A C 1
ATOM 1075 O O . PHE A 1 136 ? 24.444 5.602 -7.522 1.00 79.19 136 PHE A O 1
ATOM 1082 N N . TRP A 1 137 ? 23.967 7.053 -5.870 1.00 82.75 137 TRP A N 1
ATOM 1083 C CA . TRP A 1 137 ? 25.315 7.622 -5.797 1.00 82.75 137 TRP A CA 1
ATOM 1084 C C . TRP A 1 137 ? 26.360 6.598 -5.352 1.00 82.75 137 TRP A C 1
ATOM 1086 O O . TRP A 1 137 ? 27.422 6.502 -5.967 1.00 82.75 137 TRP A O 1
ATOM 1096 N N . LEU A 1 138 ? 26.047 5.789 -4.337 1.00 85.00 138 LEU A N 1
ATOM 1097 C CA . LEU A 1 138 ? 26.914 4.714 -3.860 1.00 85.00 138 LEU A CA 1
ATOM 1098 C C . LEU A 1 138 ? 27.208 3.702 -4.970 1.00 85.00 138 LEU A C 1
ATOM 1100 O O . LEU A 1 138 ? 28.348 3.273 -5.116 1.00 85.00 138 LEU A O 1
ATOM 1104 N N . ARG A 1 139 ? 26.208 3.337 -5.780 1.00 82.06 139 ARG A N 1
ATOM 1105 C CA . ARG A 1 139 ? 26.394 2.418 -6.910 1.00 82.06 139 ARG A CA 1
ATOM 1106 C C . ARG A 1 139 ? 27.385 2.976 -7.928 1.00 82.06 139 ARG A C 1
ATOM 1108 O O . ARG A 1 139 ? 28.277 2.250 -8.353 1.00 82.06 139 ARG A O 1
ATOM 1115 N N . VAL A 1 140 ? 27.248 4.250 -8.297 1.00 81.50 140 VAL A N 1
ATOM 1116 C CA . VAL A 1 140 ? 28.183 4.915 -9.219 1.00 81.50 140 VAL A CA 1
ATOM 1117 C C . VAL A 1 140 ? 29.589 4.951 -8.625 1.00 81.50 140 VAL A C 1
ATOM 1119 O O . VAL A 1 140 ? 30.551 4.590 -9.298 1.00 81.50 140 VAL A O 1
ATOM 1122 N N . PHE A 1 141 ? 29.703 5.305 -7.345 1.00 84.56 141 PHE A N 1
ATOM 1123 C CA . PHE A 1 141 ? 30.976 5.310 -6.632 1.00 84.56 141 PHE A CA 1
ATOM 1124 C C . PHE A 1 141 ? 31.640 3.924 -6.608 1.00 84.56 141 PHE A C 1
ATOM 1126 O O . PHE A 1 141 ? 32.830 3.818 -6.887 1.00 84.56 141 PHE A O 1
ATOM 1133 N N . LEU A 1 142 ? 30.882 2.856 -6.336 1.00 84.94 142 LEU A N 1
ATOM 1134 C CA . LEU A 1 142 ? 31.404 1.486 -6.305 1.00 84.94 142 LEU A CA 1
ATOM 1135 C C . LEU A 1 142 ? 31.872 1.007 -7.685 1.00 84.94 142 LEU A C 1
ATOM 1137 O O . LEU A 1 142 ? 32.909 0.359 -7.772 1.00 84.94 142 LEU A O 1
ATOM 1141 N N . VAL A 1 143 ? 31.158 1.356 -8.760 1.00 82.38 143 VAL A N 1
ATOM 1142 C CA . VAL A 1 143 ? 31.588 1.048 -10.138 1.00 82.38 143 VAL A CA 1
ATOM 1143 C C . VAL A 1 143 ? 32.870 1.807 -10.494 1.00 82.38 143 VAL A C 1
ATOM 1145 O O . VAL A 1 143 ? 33.781 1.248 -11.102 1.00 82.38 143 VAL A O 1
ATOM 1148 N N . GLN A 1 144 ? 32.988 3.068 -10.073 1.00 82.44 144 GLN A N 1
ATOM 1149 C CA . GLN A 1 144 ? 34.224 3.830 -10.255 1.00 82.44 144 GLN A CA 1
ATOM 1150 C C . GLN A 1 144 ? 35.383 3.245 -9.434 1.00 82.44 144 GLN A C 1
ATOM 1152 O O . GLN A 1 144 ? 36.499 3.160 -9.940 1.00 82.44 144 GLN A O 1
ATOM 1157 N N . ALA A 1 145 ? 35.141 2.804 -8.199 1.00 84.50 145 ALA A N 1
ATOM 1158 C CA . ALA A 1 145 ? 36.147 2.143 -7.367 1.00 84.50 145 ALA A CA 1
ATOM 1159 C C . ALA A 1 145 ? 36.611 0.804 -7.973 1.00 84.50 145 ALA A C 1
ATOM 1161 O O . ALA A 1 145 ? 37.804 0.506 -7.970 1.00 84.50 145 ALA A O 1
ATOM 1162 N N . GLU A 1 146 ? 35.694 0.043 -8.577 1.00 84.81 146 GLU A N 1
ATOM 1163 C CA . GLU A 1 146 ? 36.018 -1.162 -9.351 1.00 84.81 146 GLU A CA 1
ATOM 1164 C C . GLU A 1 146 ? 36.928 -0.830 -10.544 1.00 84.81 146 GLU A C 1
ATOM 1166 O O . GLU A 1 146 ? 37.954 -1.477 -10.738 1.00 84.81 146 GLU A O 1
ATOM 1171 N N . SER A 1 147 ? 36.632 0.247 -11.284 1.00 82.50 147 SER A N 1
ATOM 1172 C CA . SER A 1 147 ? 37.479 0.694 -12.404 1.00 82.50 147 SER A CA 1
ATOM 1173 C C . SER A 1 147 ? 38.886 1.148 -11.980 1.00 82.50 147 SER A C 1
ATOM 1175 O O . SER A 1 147 ? 39.818 1.086 -12.778 1.00 82.50 147 SER A O 1
ATOM 1177 N N . ARG A 1 148 ? 39.053 1.584 -10.722 1.00 84.12 148 ARG A N 1
ATOM 1178 C CA . ARG A 1 148 ? 40.346 1.979 -10.133 1.00 84.12 148 ARG A CA 1
ATOM 1179 C C . ARG A 1 148 ? 41.130 0.802 -9.547 1.00 84.12 148 ARG A C 1
ATOM 1181 O O . ARG A 1 148 ? 42.306 0.968 -9.242 1.00 84.12 148 ARG A O 1
ATOM 1188 N N . GLY A 1 149 ? 40.504 -0.368 -9.412 1.00 83.38 149 GLY A N 1
ATOM 1189 C CA . GLY A 1 149 ? 41.110 -1.563 -8.823 1.00 83.38 149 GLY A CA 1
ATOM 1190 C C . GLY A 1 149 ? 40.987 -1.669 -7.298 1.00 83.38 149 GLY A C 1
ATOM 1191 O O . GLY A 1 149 ? 41.567 -2.584 -6.721 1.00 83.38 149 GLY A O 1
ATOM 1192 N N . ASP A 1 150 ? 40.221 -0.788 -6.643 1.00 83.94 150 ASP A N 1
ATOM 1193 C CA . ASP A 1 150 ? 39.991 -0.837 -5.188 1.00 83.94 150 ASP A CA 1
ATOM 1194 C C . ASP A 1 150 ? 39.005 -1.954 -4.792 1.00 83.94 150 ASP A C 1
ATOM 1196 O O . ASP A 1 150 ? 38.990 -2.421 -3.652 1.00 83.94 150 ASP A O 1
ATOM 1200 N N . VAL A 1 151 ? 38.161 -2.385 -5.735 1.00 84.50 151 VAL A N 1
ATOM 1201 C CA . VAL A 1 151 ? 37.136 -3.421 -5.553 1.00 84.50 151 VAL A CA 1
ATOM 1202 C C . VAL A 1 151 ? 37.324 -4.500 -6.624 1.00 84.50 151 VAL A C 1
ATOM 1204 O O . VAL A 1 151 ? 37.572 -4.151 -7.779 1.00 84.50 151 VAL A O 1
ATOM 1207 N N . PRO A 1 152 ? 37.192 -5.802 -6.292 1.00 84.62 152 PRO A N 1
ATOM 1208 C CA . PRO A 1 152 ? 37.307 -6.860 -7.288 1.00 84.62 152 PRO A CA 1
ATOM 1209 C C . PRO A 1 152 ? 36.264 -6.728 -8.411 1.00 84.62 152 PRO A C 1
ATOM 1211 O O . PRO A 1 152 ? 35.111 -6.371 -8.136 1.00 84.62 152 PRO A O 1
ATOM 1214 N N . PRO A 1 153 ? 36.634 -7.067 -9.660 1.00 81.69 153 PRO A N 1
ATOM 1215 C CA . PRO A 1 153 ? 35.745 -6.938 -10.806 1.00 81.69 153 PRO A CA 1
ATOM 1216 C C . PRO A 1 153 ? 34.477 -7.787 -10.641 1.00 81.69 153 PRO A C 1
ATOM 1218 O O . PRO A 1 153 ? 34.530 -8.938 -10.205 1.00 81.69 153 PRO A O 1
ATOM 1221 N N . GLY A 1 154 ? 33.326 -7.210 -10.978 1.00 81.19 154 GLY A N 1
ATOM 1222 C CA . GLY A 1 154 ? 31.997 -7.809 -10.867 1.00 81.19 154 GLY A CA 1
ATOM 1223 C C . GLY A 1 154 ? 31.347 -7.713 -9.482 1.00 81.19 154 GLY A C 1
ATOM 1224 O O . GLY A 1 154 ? 30.170 -8.059 -9.348 1.00 81.19 154 GLY A O 1
ATOM 1225 N N . MET A 1 155 ? 32.052 -7.236 -8.446 1.00 83.50 155 MET A N 1
ATOM 1226 C CA . MET A 1 155 ? 31.503 -7.184 -7.082 1.00 83.50 155 MET A CA 1
ATOM 1227 C C . MET A 1 155 ? 30.727 -5.898 -6.765 1.00 83.50 155 MET A C 1
ATOM 1229 O O . MET A 1 155 ? 29.875 -5.932 -5.871 1.00 83.50 155 MET A O 1
ATOM 1233 N N . ALA A 1 156 ? 30.944 -4.787 -7.484 1.00 82.25 156 ALA A N 1
ATOM 1234 C CA . ALA A 1 156 ? 30.316 -3.499 -7.157 1.00 82.25 156 ALA A CA 1
ATOM 1235 C C . ALA A 1 156 ? 28.781 -3.559 -7.175 1.00 82.25 156 ALA A C 1
ATOM 1237 O O . ALA A 1 156 ? 28.119 -3.071 -6.255 1.00 82.25 156 ALA A O 1
ATOM 1238 N N . GLY A 1 157 ? 28.205 -4.197 -8.200 1.00 78.62 157 GLY A N 1
ATOM 1239 C CA . GLY A 1 157 ? 26.754 -4.349 -8.332 1.00 78.62 157 GLY A CA 1
ATOM 1240 C C . GLY A 1 157 ? 26.145 -5.217 -7.229 1.00 78.62 157 GLY A C 1
ATOM 1241 O O . GLY A 1 157 ? 25.114 -4.857 -6.658 1.00 78.62 157 GLY A O 1
ATOM 1242 N N . GLY A 1 158 ? 26.811 -6.326 -6.889 1.00 82.00 158 GLY A N 1
ATOM 1243 C CA . GLY A 1 158 ? 26.387 -7.218 -5.810 1.00 82.00 158 GLY A CA 1
ATOM 1244 C C . GLY A 1 158 ? 26.419 -6.525 -4.449 1.00 82.00 158 GLY A C 1
ATOM 1245 O O . GLY A 1 158 ? 25.427 -6.550 -3.722 1.00 82.00 158 GLY A O 1
ATOM 1246 N N . LEU A 1 159 ? 27.520 -5.836 -4.134 1.00 86.12 159 LEU A N 1
ATOM 1247 C CA . LEU A 1 159 ? 27.682 -5.113 -2.872 1.00 86.12 159 LEU A CA 1
ATOM 1248 C C . LEU A 1 159 ? 26.641 -3.995 -2.711 1.00 86.12 159 LEU A C 1
ATOM 1250 O O . LEU A 1 159 ? 26.006 -3.899 -1.659 1.00 86.12 159 LEU A O 1
ATOM 1254 N N . ALA A 1 160 ? 26.402 -3.201 -3.761 1.00 84.19 160 ALA A N 1
ATOM 1255 C CA . ALA A 1 160 ? 25.358 -2.175 -3.760 1.00 84.19 160 ALA A CA 1
ATOM 1256 C C . ALA A 1 160 ? 23.961 -2.778 -3.522 1.00 84.19 160 ALA A C 1
ATOM 1258 O O . ALA A 1 160 ? 23.167 -2.234 -2.752 1.00 84.19 160 ALA A O 1
ATOM 1259 N N . GLY A 1 161 ? 23.676 -3.928 -4.144 1.00 84.38 161 GLY A N 1
ATOM 1260 C CA . GLY A 1 161 ? 22.423 -4.659 -3.963 1.00 84.38 161 GLY A CA 1
ATOM 1261 C C . GLY A 1 161 ? 22.219 -5.160 -2.531 1.00 84.38 161 GLY A C 1
ATOM 1262 O O . GLY A 1 161 ? 21.135 -4.982 -1.974 1.00 84.38 161 GLY A O 1
ATOM 1263 N N . VAL A 1 162 ? 23.257 -5.729 -1.907 1.00 87.31 162 VAL A N 1
ATOM 1264 C CA . VAL A 1 162 ? 23.189 -6.201 -0.512 1.00 87.31 162 VAL A CA 1
ATOM 1265 C C . VAL A 1 162 ? 22.966 -5.036 0.454 1.00 87.31 162 VAL A C 1
ATOM 1267 O O . VAL A 1 162 ? 22.102 -5.130 1.326 1.00 87.31 162 VAL A O 1
ATOM 1270 N N . ILE A 1 163 ? 23.688 -3.924 0.282 1.00 88.31 163 ILE A N 1
ATOM 1271 C CA . ILE A 1 163 ? 23.522 -2.729 1.124 1.00 88.31 163 ILE A CA 1
ATOM 1272 C C . ILE A 1 163 ? 22.096 -2.181 1.004 1.00 88.31 163 ILE A C 1
ATOM 1274 O O . ILE A 1 163 ? 21.466 -1.899 2.024 1.00 88.31 163 ILE A O 1
ATOM 1278 N N . ASN A 1 164 ? 21.560 -2.095 -0.217 1.00 85.81 164 ASN A N 1
ATOM 1279 C CA . ASN A 1 164 ? 20.180 -1.675 -0.455 1.00 85.81 164 ASN A CA 1
ATOM 1280 C C . ASN A 1 164 ? 19.170 -2.599 0.249 1.00 85.81 164 ASN A C 1
ATOM 1282 O O . ASN A 1 164 ? 18.279 -2.131 0.955 1.00 85.81 164 ASN A O 1
ATOM 1286 N N . ALA A 1 165 ? 19.344 -3.919 0.132 1.00 84.50 165 ALA A N 1
ATOM 1287 C CA . ALA A 1 165 ? 18.464 -4.884 0.787 1.00 84.50 165 ALA A CA 1
ATOM 1288 C C . ALA A 1 165 ? 18.479 -4.736 2.320 1.00 84.50 165 ALA A C 1
ATOM 1290 O O . ALA A 1 165 ? 17.417 -4.687 2.942 1.00 84.50 165 ALA A O 1
ATOM 1291 N N . ILE A 1 166 ? 19.663 -4.611 2.932 1.00 88.69 166 ILE A N 1
ATOM 1292 C CA . ILE A 1 166 ? 19.799 -4.399 4.383 1.00 88.69 166 ILE A CA 1
ATOM 1293 C C . ILE A 1 166 ? 19.137 -3.081 4.796 1.00 88.69 166 ILE A C 1
ATOM 1295 O O . ILE A 1 166 ? 18.363 -3.052 5.755 1.00 88.69 166 ILE A O 1
ATOM 1299 N N . GLN A 1 167 ? 19.398 -2.003 4.055 1.00 88.06 167 GLN A N 1
ATOM 1300 C CA . GLN A 1 167 ? 18.831 -0.683 4.323 1.00 88.06 167 GLN A CA 1
ATOM 1301 C C . GLN A 1 167 ? 17.300 -0.718 4.323 1.00 88.06 167 GLN A C 1
ATOM 1303 O O . GLN A 1 167 ? 16.681 -0.165 5.237 1.00 88.06 167 GLN A O 1
ATOM 1308 N N . ILE A 1 168 ? 16.680 -1.366 3.331 1.00 86.38 168 ILE A N 1
ATOM 1309 C CA . ILE A 1 168 ? 15.216 -1.461 3.237 1.00 86.38 168 ILE A CA 1
ATOM 1310 C C . ILE A 1 168 ? 14.647 -2.194 4.457 1.00 86.38 168 ILE A C 1
ATOM 1312 O O . ILE A 1 168 ? 13.682 -1.725 5.061 1.00 86.38 168 ILE A O 1
ATOM 1316 N N . GLN A 1 169 ? 15.264 -3.304 4.870 1.00 87.50 169 GLN A N 1
ATOM 1317 C CA . GLN A 1 169 ? 14.797 -4.078 6.024 1.00 87.50 169 GLN A CA 1
ATOM 1318 C C . GLN A 1 169 ? 14.894 -3.291 7.335 1.00 87.50 169 GLN A C 1
ATOM 1320 O O . GLN A 1 169 ? 13.948 -3.300 8.126 1.00 87.50 169 GLN A O 1
ATOM 1325 N N . VAL A 1 170 ? 16.000 -2.570 7.545 1.00 90.19 170 VAL A N 1
ATOM 1326 C CA . VAL A 1 170 ? 16.186 -1.720 8.731 1.00 90.19 170 VAL A CA 1
ATOM 1327 C C . VAL A 1 170 ? 15.151 -0.593 8.764 1.00 90.19 170 VAL A C 1
ATOM 1329 O O . VAL A 1 170 ? 14.516 -0.389 9.800 1.00 90.19 170 VAL A O 1
ATOM 1332 N N . LEU A 1 171 ? 14.924 0.102 7.642 1.00 88.19 171 LEU A N 1
ATOM 1333 C CA . LEU A 1 171 ? 13.934 1.184 7.591 1.00 88.19 171 LEU A CA 1
ATOM 1334 C C . LEU A 1 171 ? 12.501 0.673 7.777 1.00 88.19 171 LEU A C 1
ATOM 1336 O O . LEU A 1 171 ? 11.736 1.310 8.498 1.00 88.19 171 LEU A O 1
ATOM 1340 N N . ASN A 1 172 ? 12.144 -0.479 7.201 1.00 87.75 172 ASN A N 1
ATOM 1341 C CA . ASN A 1 172 ? 10.829 -1.095 7.406 1.00 87.75 172 ASN A CA 1
ATOM 1342 C C . ASN A 1 172 ? 10.573 -1.401 8.891 1.00 87.75 172 ASN A C 1
ATOM 1344 O O . ASN A 1 172 ? 9.502 -1.083 9.411 1.00 87.75 172 ASN A O 1
ATOM 1348 N N . ALA A 1 173 ? 11.557 -1.987 9.582 1.00 89.44 173 ALA A N 1
ATOM 1349 C CA . ALA A 1 173 ? 11.441 -2.315 11.002 1.00 89.44 173 ALA A CA 1
ATOM 1350 C C . ALA A 1 173 ? 11.356 -1.056 11.880 1.00 89.44 173 ALA A C 1
ATOM 1352 O O . ALA A 1 173 ? 10.473 -0.954 12.735 1.00 89.44 173 ALA A O 1
ATOM 1353 N N . ALA A 1 174 ? 12.237 -0.078 11.638 1.00 91.38 174 ALA A N 1
ATOM 1354 C CA . ALA A 1 174 ? 12.250 1.184 12.373 1.00 91.38 174 ALA A CA 1
ATOM 1355 C C . ALA A 1 174 ? 10.935 1.959 12.194 1.00 91.38 174 ALA A C 1
ATOM 1357 O O . ALA A 1 174 ? 10.362 2.441 13.173 1.00 91.38 174 ALA A O 1
ATOM 1358 N N . TYR A 1 175 ? 10.426 2.034 10.961 1.00 92.25 175 TYR A N 1
ATOM 1359 C CA . TYR A 1 175 ? 9.170 2.716 10.668 1.00 92.25 175 TYR A CA 1
ATOM 1360 C C . TYR A 1 175 ? 7.966 2.010 11.291 1.00 92.25 175 TYR A C 1
ATOM 1362 O O . TYR A 1 175 ? 7.110 2.675 11.866 1.00 92.25 175 TYR A O 1
ATOM 1370 N N . GLY A 1 176 ? 7.903 0.676 11.222 1.00 91.31 176 GLY A N 1
ATOM 1371 C CA . GLY A 1 176 ? 6.819 -0.091 11.839 1.00 91.31 176 GLY A CA 1
ATOM 1372 C C . GLY A 1 176 ? 6.707 0.178 13.341 1.00 91.31 176 GLY A C 1
ATOM 1373 O O . GLY A 1 176 ? 5.618 0.468 13.835 1.00 91.31 176 GLY A O 1
ATOM 1374 N N . LEU A 1 177 ? 7.840 0.172 14.053 1.00 92.25 177 LEU A N 1
ATOM 1375 C CA . LEU A 1 177 ? 7.876 0.494 15.482 1.00 92.25 177 LEU A CA 1
ATOM 1376 C C . LEU A 1 177 ? 7.454 1.944 15.750 1.00 92.25 177 LEU A C 1
ATOM 1378 O O . LEU A 1 177 ? 6.647 2.203 16.645 1.00 92.25 177 LEU A O 1
ATOM 1382 N N . LEU A 1 178 ? 7.984 2.887 14.968 1.00 93.75 178 LEU A N 1
ATOM 1383 C CA . LEU A 1 178 ? 7.671 4.304 15.120 1.00 93.75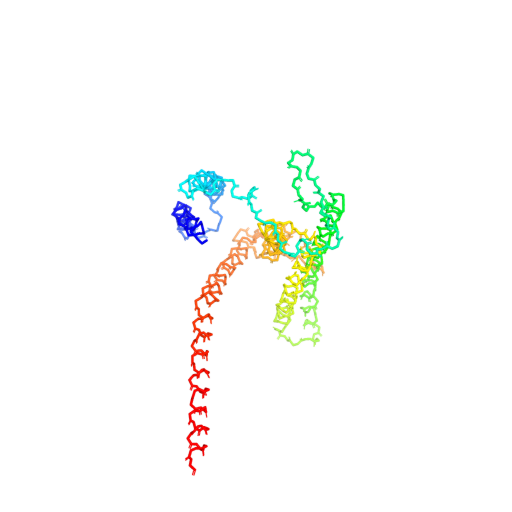 178 LEU A CA 1
ATOM 1384 C C . LEU A 1 178 ? 6.186 4.590 14.868 1.00 93.75 178 LEU A C 1
ATOM 1386 O O . LEU A 1 178 ? 5.574 5.319 15.643 1.00 93.75 178 LEU A O 1
ATOM 1390 N N . ALA A 1 179 ? 5.597 4.006 13.822 1.00 94.81 179 ALA A N 1
ATOM 1391 C CA . ALA A 1 179 ? 4.198 4.207 13.463 1.00 94.81 179 ALA A CA 1
ATOM 1392 C C . ALA A 1 179 ? 3.258 3.743 14.583 1.00 94.81 179 ALA A C 1
ATOM 1394 O O . ALA A 1 179 ? 2.364 4.496 14.965 1.00 94.81 179 ALA A O 1
ATOM 1395 N N . VAL A 1 180 ? 3.501 2.560 15.160 1.00 94.81 180 VAL A N 1
ATOM 1396 C CA . VAL A 1 180 ? 2.728 2.059 16.311 1.00 94.81 180 VAL A CA 1
ATOM 1397 C C . VAL A 1 180 ? 2.903 2.981 17.515 1.00 94.81 180 VAL A C 1
ATOM 1399 O O . VAL A 1 180 ? 1.915 3.412 18.110 1.00 94.81 180 VAL A O 1
ATOM 1402 N N . ARG A 1 181 ? 4.147 3.361 17.835 1.00 94.44 181 ARG A N 1
ATOM 1403 C CA . ARG A 1 181 ? 4.439 4.204 19.001 1.00 94.44 181 ARG A CA 1
ATOM 1404 C C . ARG A 1 181 ? 3.817 5.599 18.897 1.00 94.44 181 ARG A C 1
ATOM 1406 O O . ARG A 1 181 ? 3.301 6.113 19.889 1.00 94.44 181 ARG A O 1
ATOM 1413 N N . LEU A 1 182 ? 3.840 6.204 17.709 1.00 94.44 182 LEU A N 1
ATOM 1414 C CA . LEU A 1 182 ? 3.168 7.477 17.433 1.00 94.44 182 LEU A CA 1
ATOM 1415 C C . LEU A 1 182 ? 1.649 7.339 17.555 1.00 94.44 182 LEU A C 1
ATOM 1417 O O . LEU A 1 182 ? 1.006 8.184 18.175 1.00 94.44 182 LEU A O 1
ATOM 1421 N N . ASN A 1 183 ? 1.083 6.250 17.031 1.00 95.00 183 ASN A N 1
ATOM 1422 C CA . ASN A 1 183 ? -0.359 6.019 17.069 1.00 95.00 183 ASN A CA 1
ATOM 1423 C C . ASN A 1 183 ? -0.888 5.799 18.496 1.00 95.00 183 ASN A C 1
ATOM 1425 O O . ASN A 1 183 ? -1.993 6.230 18.824 1.00 95.00 183 ASN A O 1
ATOM 1429 N N . GLU A 1 184 ? -0.093 5.162 19.359 1.00 93.62 184 GLU A N 1
ATOM 1430 C CA . GLU A 1 184 ? -0.365 5.076 20.798 1.00 93.62 184 GLU A CA 1
ATOM 1431 C C . GLU A 1 184 ? -0.293 6.448 21.480 1.00 93.62 184 GLU A C 1
ATOM 1433 O O . GLU A 1 184 ? -1.138 6.767 22.312 1.00 93.62 184 GLU A O 1
ATOM 1438 N N . TRP A 1 185 ? 0.690 7.281 21.123 1.00 93.00 185 TRP A N 1
ATOM 1439 C CA . TRP A 1 185 ? 0.862 8.613 21.714 1.00 93.00 185 TRP A CA 1
ATOM 1440 C C . TRP A 1 185 ? -0.254 9.608 21.335 1.00 93.00 185 TRP A C 1
ATOM 1442 O O . TRP A 1 185 ? -0.636 10.467 22.147 1.00 93.00 185 TRP A O 1
ATOM 1452 N N . GLU A 1 186 ? -0.805 9.479 20.125 1.00 92.12 186 GLU A N 1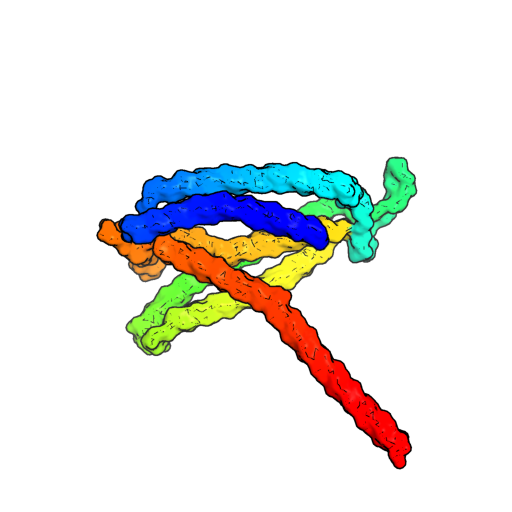
ATOM 1453 C CA . GLU A 1 186 ? -1.980 10.231 19.656 1.00 92.12 186 GLU A CA 1
ATOM 1454 C C . GLU A 1 186 ? -3.238 9.939 20.486 1.00 92.12 186 GLU A C 1
ATOM 1456 O O . GLU A 1 186 ? -4.056 10.840 20.674 1.00 92.12 186 GLU A O 1
ATOM 1461 N N . ASN A 1 187 ? -3.330 8.730 21.054 1.00 92.50 187 ASN A N 1
ATOM 1462 C CA . ASN A 1 187 ? -4.409 8.264 21.922 1.00 92.50 187 ASN A CA 1
ATOM 1463 C C . ASN A 1 187 ? -5.812 8.419 21.303 1.00 92.50 187 ASN A C 1
ATOM 1465 O O . ASN A 1 187 ? -6.572 9.312 21.668 1.00 92.50 187 ASN A O 1
ATOM 1469 N N . HIS A 1 188 ? -6.144 7.534 20.364 1.00 92.94 188 HIS A N 1
ATOM 1470 C CA . HIS A 1 188 ? -7.442 7.486 19.681 1.00 92.94 188 HIS A CA 1
ATOM 1471 C C . HIS A 1 188 ? -8.557 6.888 20.551 1.00 92.94 188 HIS A C 1
ATOM 1473 O O . HIS A 1 188 ? -8.306 5.933 21.289 1.00 92.94 188 HIS A O 1
ATOM 1479 N N . GLN A 1 189 ? -9.777 7.419 20.403 1.00 90.56 189 GLN A N 1
ATOM 1480 C CA . GLN A 1 189 ? -10.957 7.077 21.208 1.00 90.56 189 GLN A CA 1
ATOM 1481 C C . GLN A 1 189 ? -11.470 5.649 20.980 1.00 90.56 189 GLN A C 1
ATOM 1483 O O . GLN A 1 189 ? -11.652 4.911 21.948 1.00 90.56 189 GLN A O 1
ATOM 1488 N N . THR A 1 190 ? -11.678 5.250 19.722 1.00 93.19 190 THR A N 1
ATOM 1489 C CA . THR A 1 190 ? -12.219 3.931 19.348 1.00 93.19 190 THR A CA 1
ATOM 1490 C C . THR A 1 190 ? -11.202 3.087 18.584 1.00 93.19 190 THR A C 1
ATOM 1492 O O . THR A 1 190 ? -10.205 3.620 18.074 1.00 93.19 190 THR A O 1
ATOM 1495 N N . ASP A 1 191 ? -11.401 1.763 18.559 1.00 93.19 191 ASP A N 1
ATOM 1496 C CA . ASP A 1 191 ? -10.467 0.836 17.904 1.00 93.19 191 ASP A CA 1
ATOM 1497 C C . ASP A 1 191 ? -10.478 1.051 16.389 1.00 93.19 191 ASP A C 1
ATOM 1499 O O . ASP A 1 191 ? -9.406 1.086 15.784 1.00 93.19 191 ASP A O 1
ATOM 1503 N N . THR A 1 192 ? -11.647 1.325 15.796 1.00 93.44 192 THR A N 1
ATOM 1504 C CA . THR A 1 192 ? -11.758 1.691 14.372 1.00 93.44 192 THR A CA 1
ATOM 1505 C C . THR A 1 192 ? -10.857 2.877 14.021 1.00 93.44 192 THR A C 1
ATOM 1507 O O . THR A 1 192 ? -10.022 2.778 13.124 1.00 93.44 192 THR A O 1
ATOM 1510 N N . ILE A 1 193 ? -10.936 3.978 14.779 1.00 93.56 193 ILE A N 1
ATOM 1511 C CA . ILE A 1 193 ? -10.120 5.172 14.509 1.00 93.56 193 ILE A CA 1
ATOM 1512 C C . ILE A 1 193 ? -8.633 4.876 14.734 1.00 93.56 193 ILE A C 1
ATOM 1514 O O . ILE A 1 193 ? -7.788 5.347 13.969 1.00 93.56 193 ILE A O 1
ATOM 1518 N N . TYR A 1 194 ? -8.288 4.119 15.780 1.00 95.06 194 TYR A N 1
ATOM 1519 C CA . TYR A 1 194 ? -6.900 3.736 16.036 1.00 95.06 194 TYR A CA 1
ATOM 1520 C C . TYR A 1 194 ? -6.309 2.969 14.849 1.00 95.06 194 TYR A C 1
ATOM 1522 O O . TYR A 1 194 ? -5.238 3.344 14.360 1.00 95.06 194 TYR A O 1
ATOM 1530 N N . GLU A 1 195 ? -7.006 1.935 14.379 1.00 95.06 195 GLU A N 1
ATOM 1531 C CA . GLU A 1 195 ? -6.556 1.095 13.272 1.00 95.06 195 GLU A CA 1
ATOM 1532 C C . GLU A 1 195 ? -6.531 1.870 11.952 1.00 95.06 195 GLU A C 1
ATOM 1534 O O . GLU A 1 195 ? -5.520 1.836 11.257 1.00 95.06 195 GLU A O 1
ATOM 1539 N N . ASP A 1 196 ? -7.551 2.672 11.635 1.00 94.88 196 ASP A N 1
ATOM 1540 C CA . ASP A 1 196 ? -7.583 3.475 10.404 1.00 94.88 196 ASP A CA 1
ATOM 1541 C C . ASP A 1 196 ? -6.409 4.456 10.321 1.00 94.88 196 ASP A C 1
ATOM 1543 O O . ASP A 1 196 ? -5.757 4.612 9.279 1.00 94.88 196 ASP A O 1
ATOM 1547 N N . ARG A 1 197 ? -6.090 5.109 11.444 1.00 94.50 197 ARG A N 1
ATOM 1548 C CA . ARG A 1 197 ? -4.962 6.044 11.528 1.00 94.50 197 ARG A CA 1
ATOM 1549 C C . ARG A 1 197 ? -3.624 5.319 11.464 1.00 94.50 197 ARG A C 1
ATOM 1551 O O . ARG A 1 197 ? -2.690 5.866 10.873 1.00 94.50 197 ARG A O 1
ATOM 1558 N N . LEU A 1 198 ? -3.518 4.113 12.022 1.00 95.44 198 LEU A N 1
ATOM 1559 C CA . LEU A 1 198 ? -2.321 3.278 11.909 1.00 95.44 198 LEU A CA 1
ATOM 1560 C C . LEU A 1 198 ? -2.119 2.788 10.471 1.00 9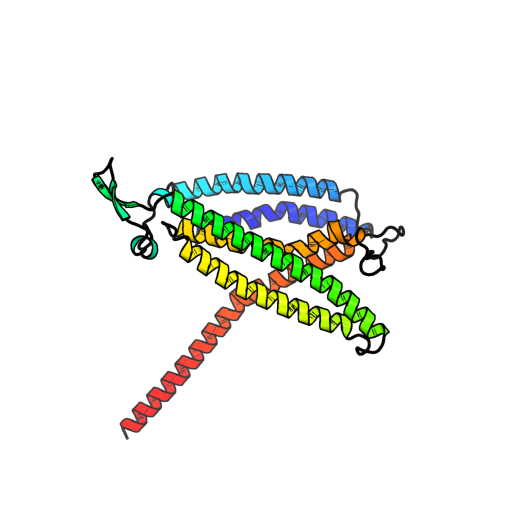5.44 198 LEU A C 1
ATOM 1562 O O . LEU A 1 198 ? -1.026 2.939 9.921 1.00 95.44 198 LEU A O 1
ATOM 1566 N N . ILE A 1 199 ? -3.177 2.268 9.846 1.00 94.94 199 ILE A N 1
ATOM 1567 C CA . ILE A 1 199 ? -3.189 1.795 8.460 1.00 94.94 199 ILE A CA 1
ATOM 1568 C C . ILE A 1 199 ? -2.773 2.927 7.528 1.00 94.94 199 ILE A C 1
ATOM 1570 O O . ILE A 1 199 ? -1.887 2.719 6.705 1.00 94.94 199 ILE A O 1
ATOM 1574 N N . ALA A 1 200 ? -3.323 4.135 7.686 1.00 93.06 200 ALA A N 1
ATOM 1575 C CA . ALA A 1 200 ? -2.942 5.282 6.864 1.00 93.06 200 ALA A CA 1
ATOM 1576 C C . ALA A 1 200 ? -1.442 5.615 6.978 1.00 93.06 200 ALA A C 1
ATOM 1578 O O . ALA A 1 200 ? -0.779 5.842 5.961 1.00 93.06 200 ALA A O 1
ATOM 1579 N N . LYS A 1 201 ? -0.881 5.605 8.197 1.00 93.31 201 LYS A N 1
ATOM 1580 C CA . LYS A 1 201 ? 0.559 5.825 8.418 1.00 93.31 201 LYS A CA 1
ATOM 1581 C C . LYS A 1 201 ? 1.388 4.732 7.742 1.00 93.31 201 LYS A C 1
ATOM 1583 O O . LYS A 1 201 ? 2.318 5.036 6.998 1.00 93.31 201 LYS A O 1
ATOM 1588 N N . ILE A 1 202 ? 1.063 3.463 7.969 1.00 92.12 202 ILE A N 1
ATOM 1589 C CA . ILE A 1 202 ? 1.794 2.329 7.384 1.00 92.12 202 ILE A CA 1
ATOM 1590 C C . ILE A 1 202 ? 1.699 2.339 5.855 1.00 92.12 202 ILE A C 1
ATOM 1592 O O . ILE A 1 202 ? 2.709 2.158 5.172 1.00 92.12 202 ILE A O 1
ATOM 1596 N N . PHE A 1 203 ? 0.510 2.616 5.324 1.00 92.12 203 PHE A N 1
ATOM 1597 C CA . PHE A 1 203 ? 0.225 2.651 3.897 1.00 92.12 203 PHE A CA 1
ATOM 1598 C C . PHE A 1 203 ? 1.131 3.627 3.151 1.00 92.12 203 PHE A C 1
ATOM 1600 O O . PHE A 1 203 ? 1.758 3.228 2.174 1.00 92.12 203 PHE A O 1
ATOM 1607 N N . TRP A 1 204 ? 1.253 4.877 3.607 1.00 89.69 204 TRP A N 1
ATOM 1608 C CA . TRP A 1 204 ? 2.045 5.882 2.887 1.00 89.69 204 TRP A CA 1
ATOM 1609 C C . TRP A 1 204 ? 3.523 5.520 2.784 1.00 89.69 204 TRP A C 1
ATOM 1611 O O . TRP A 1 204 ? 4.133 5.664 1.724 1.00 89.69 204 TRP A O 1
ATOM 1621 N N . PHE A 1 205 ? 4.092 4.988 3.860 1.00 88.19 205 PHE A N 1
ATOM 1622 C CA . PHE A 1 205 ? 5.469 4.514 3.843 1.00 88.19 205 PHE A CA 1
ATOM 1623 C C . PHE A 1 205 ? 5.647 3.310 2.916 1.00 88.19 205 PHE A C 1
ATOM 1625 O O . PHE A 1 205 ? 6.554 3.298 2.083 1.00 88.19 205 PHE A O 1
ATOM 1632 N N . GLN A 1 206 ? 4.752 2.320 2.999 1.00 87.25 206 GLN A N 1
ATOM 1633 C CA . GLN A 1 206 ? 4.795 1.156 2.114 1.00 87.25 206 GLN A CA 1
ATOM 1634 C C . GLN A 1 206 ? 4.593 1.538 0.644 1.00 87.25 206 GLN A C 1
ATOM 1636 O O . GLN A 1 206 ? 5.241 0.953 -0.227 1.00 87.25 206 GLN A O 1
ATOM 1641 N N . PHE A 1 207 ? 3.729 2.517 0.367 1.00 88.81 207 PHE A N 1
ATOM 1642 C CA . PHE A 1 207 ? 3.471 3.046 -0.968 1.00 88.81 207 PHE A CA 1
ATOM 1643 C C . PHE A 1 207 ? 4.749 3.629 -1.571 1.00 88.81 207 PHE A C 1
ATOM 1645 O O . PHE A 1 207 ? 5.154 3.229 -2.661 1.00 88.81 207 PHE A O 1
ATOM 1652 N N . ILE A 1 208 ? 5.431 4.508 -0.836 1.00 88.44 208 ILE A N 1
ATOM 1653 C CA . ILE A 1 208 ? 6.676 5.124 -1.304 1.00 88.44 208 ILE A CA 1
ATOM 1654 C C . ILE A 1 208 ? 7.757 4.062 -1.473 1.00 88.44 208 ILE A C 1
ATOM 1656 O O . ILE A 1 208 ? 8.333 3.954 -2.549 1.00 88.44 208 ILE A O 1
ATOM 1660 N N . ASN A 1 209 ? 7.973 3.207 -0.475 1.00 83.19 209 ASN A N 1
ATOM 1661 C CA . ASN A 1 209 ? 8.996 2.166 -0.561 1.00 83.19 209 ASN A CA 1
ATOM 1662 C C . ASN A 1 209 ? 8.767 1.206 -1.747 1.00 83.19 209 ASN A C 1
ATOM 1664 O O . ASN A 1 209 ? 9.706 0.812 -2.434 1.00 83.19 209 ASN A O 1
ATOM 1668 N N . SER A 1 210 ? 7.510 0.854 -2.028 1.00 82.81 210 SER A N 1
ATOM 1669 C CA . SER A 1 210 ? 7.183 -0.117 -3.078 1.00 82.81 210 SER A CA 1
ATOM 1670 C C . SER A 1 210 ? 7.149 0.475 -4.485 1.00 82.81 210 SER A C 1
ATOM 1672 O O . SER A 1 210 ? 7.462 -0.234 -5.438 1.00 82.81 210 SER A O 1
ATOM 1674 N N . TYR A 1 211 ? 6.732 1.735 -4.633 1.00 87.19 211 TYR A N 1
ATOM 1675 C CA . TYR A 1 211 ? 6.435 2.318 -5.946 1.00 87.19 211 TYR A CA 1
ATOM 1676 C C . TYR A 1 211 ? 7.374 3.462 -6.344 1.00 87.19 211 TYR A C 1
ATOM 1678 O O . TYR A 1 211 ? 7.443 3.788 -7.527 1.00 87.19 211 TYR A O 1
ATOM 1686 N N . PHE A 1 212 ? 8.146 4.047 -5.419 1.00 86.81 212 PHE A N 1
ATOM 1687 C CA . PHE A 1 212 ? 9.057 5.156 -5.741 1.00 86.81 212 PHE A CA 1
ATOM 1688 C C . PHE A 1 212 ? 10.108 4.778 -6.788 1.00 86.81 212 PHE A C 1
ATOM 1690 O O . PHE A 1 212 ? 10.421 5.576 -7.665 1.00 86.81 212 PHE A O 1
ATOM 1697 N N . SER A 1 213 ? 10.611 3.543 -6.754 1.00 84.88 213 SER A N 1
ATOM 1698 C CA . SER A 1 213 ? 11.565 3.053 -7.755 1.00 84.88 213 SER A CA 1
ATOM 1699 C C . SER A 1 213 ? 10.972 2.994 -9.172 1.00 84.88 213 SER A C 1
ATOM 1701 O O . SER A 1 213 ? 11.660 3.332 -10.133 1.00 84.88 213 SER A O 1
ATOM 1703 N N . LEU A 1 214 ? 9.681 2.670 -9.300 1.00 88.56 214 LEU A N 1
ATOM 1704 C CA . LEU A 1 214 ? 8.962 2.707 -10.576 1.00 88.56 214 LEU A CA 1
ATOM 1705 C C . LEU A 1 214 ? 8.774 4.146 -11.063 1.00 88.56 214 LEU A C 1
ATOM 1707 O O . LEU A 1 214 ? 9.011 4.427 -12.234 1.00 88.56 214 LEU A O 1
ATOM 1711 N N . PHE A 1 215 ? 8.404 5.068 -10.163 1.00 89.50 215 PHE A N 1
ATOM 1712 C CA . PHE A 1 215 ? 8.328 6.499 -10.482 1.00 89.50 215 PHE A CA 1
ATOM 1713 C C . PHE A 1 215 ? 9.683 7.043 -10.944 1.00 89.50 215 PHE A C 1
ATOM 1715 O O . PHE A 1 215 ? 9.750 7.799 -11.912 1.00 89.50 215 PHE A O 1
ATOM 1722 N N . TYR A 1 216 ? 10.766 6.622 -10.291 1.00 85.75 216 TYR A N 1
ATOM 1723 C CA . TYR A 1 216 ? 12.120 6.986 -10.680 1.00 85.75 216 TYR A CA 1
ATOM 1724 C C . TYR A 1 216 ? 12.453 6.505 -12.100 1.00 85.75 216 TYR A C 1
ATOM 1726 O O . TYR A 1 216 ? 12.882 7.317 -12.917 1.00 85.75 216 TYR A O 1
ATOM 1734 N N . ILE A 1 217 ? 12.214 5.229 -12.427 1.00 84.50 217 ILE A N 1
ATOM 1735 C CA . ILE A 1 217 ? 12.485 4.691 -13.773 1.00 84.50 217 ILE A CA 1
ATOM 1736 C C . ILE A 1 217 ? 11.611 5.355 -14.837 1.00 84.50 217 ILE A C 1
ATOM 1738 O O . ILE A 1 217 ? 12.115 5.688 -15.906 1.00 84.50 217 ILE A O 1
ATOM 1742 N N . ALA A 1 218 ? 10.328 5.573 -14.546 1.00 87.12 218 ALA A N 1
ATOM 1743 C CA . ALA A 1 218 ? 9.383 6.122 -15.512 1.00 87.12 218 ALA A CA 1
ATOM 1744 C C . ALA A 1 218 ? 9.610 7.614 -15.805 1.00 87.12 218 ALA A C 1
ATOM 1746 O O . ALA A 1 218 ? 9.480 8.028 -16.953 1.00 87.12 218 ALA A O 1
ATOM 1747 N N . PHE A 1 219 ? 9.934 8.422 -14.787 1.00 87.56 219 PHE A N 1
ATOM 1748 C CA . PHE A 1 219 ? 9.895 9.887 -14.904 1.00 87.56 219 PHE A CA 1
ATOM 1749 C C . PHE A 1 219 ? 11.225 10.599 -14.658 1.00 87.56 219 PHE A C 1
ATOM 1751 O O . PHE A 1 219 ? 11.362 11.750 -15.058 1.00 87.56 219 PHE A O 1
ATOM 1758 N N . ILE A 1 220 ? 12.191 9.977 -13.976 1.00 85.62 220 ILE A N 1
ATOM 1759 C CA . ILE A 1 220 ? 13.410 10.672 -13.525 1.00 85.62 220 ILE A CA 1
ATOM 1760 C C . ILE A 1 220 ? 14.647 10.149 -14.257 1.00 85.62 220 ILE A C 1
ATOM 1762 O O . ILE A 1 220 ? 15.465 10.944 -14.715 1.00 85.62 220 ILE A O 1
ATOM 1766 N N . LYS A 1 221 ? 14.782 8.826 -14.391 1.00 82.38 221 LYS A N 1
ATOM 1767 C CA . LYS A 1 221 ? 16.009 8.151 -14.836 1.00 82.38 221 LYS A CA 1
ATOM 1768 C C . LYS A 1 221 ? 16.574 8.720 -16.145 1.00 82.38 221 LYS A C 1
ATOM 1770 O O . LYS A 1 221 ? 17.742 9.081 -16.178 1.00 82.38 221 LYS A O 1
ATOM 1775 N N . ASN A 1 222 ? 15.739 8.890 -17.171 1.00 81.88 222 ASN A N 1
ATOM 1776 C CA . ASN A 1 222 ? 16.174 9.381 -18.485 1.00 81.88 222 ASN A CA 1
ATOM 1777 C C . ASN A 1 222 ? 16.591 10.869 -18.504 1.00 81.88 222 ASN A C 1
ATOM 1779 O O . ASN A 1 222 ? 17.223 11.327 -19.450 1.00 81.88 222 ASN A O 1
ATOM 1783 N N . HIS A 1 223 ? 16.227 11.643 -17.479 1.00 82.25 223 HIS A N 1
ATOM 1784 C CA . HIS A 1 223 ? 16.462 13.089 -17.435 1.00 82.25 223 HIS A CA 1
ATOM 1785 C C . HIS A 1 223 ? 17.639 13.496 -16.546 1.00 82.25 223 HIS A C 1
ATOM 1787 O O . HIS A 1 223 ? 17.988 14.676 -16.508 1.00 82.25 223 HIS A O 1
ATOM 1793 N N . ILE A 1 224 ? 18.248 12.552 -15.825 1.00 79.75 224 ILE A N 1
ATOM 1794 C CA . ILE A 1 224 ? 19.329 12.844 -14.884 1.00 79.75 224 ILE A CA 1
ATOM 1795 C C . ILE A 1 224 ? 20.675 12.317 -15.386 1.00 79.75 224 ILE A C 1
ATOM 1797 O O . ILE A 1 224 ? 20.798 11.208 -15.906 1.00 79.75 224 ILE A O 1
ATOM 1801 N N . THR A 1 225 ? 21.717 13.111 -15.170 1.00 76.56 225 THR A N 1
ATOM 1802 C CA . THR A 1 225 ? 23.114 12.709 -15.345 1.00 76.56 225 THR A CA 1
ATOM 1803 C C . THR A 1 225 ? 23.731 12.538 -13.959 1.00 76.56 225 THR A C 1
ATOM 1805 O O . THR A 1 225 ? 23.643 13.428 -13.112 1.00 76.56 225 THR A O 1
ATOM 1808 N N . LEU A 1 226 ? 24.318 11.371 -13.682 1.00 72.44 226 LEU A N 1
ATOM 1809 C CA . LEU A 1 226 ? 24.970 11.091 -12.397 1.00 72.44 226 LEU A CA 1
ATOM 1810 C C . LEU A 1 226 ? 26.475 10.976 -12.615 1.00 72.44 226 LEU A C 1
ATOM 1812 O O . LEU A 1 226 ? 26.928 10.168 -13.418 1.00 72.44 226 LEU A O 1
ATOM 1816 N N . ALA A 1 227 ? 27.247 11.779 -11.878 1.00 65.38 227 ALA A N 1
ATOM 1817 C CA . ALA A 1 227 ? 28.713 11.808 -11.938 1.00 65.38 227 ALA A CA 1
ATOM 1818 C C . ALA A 1 227 ? 29.298 11.949 -13.362 1.00 65.38 227 ALA A C 1
ATOM 1820 O O . ALA A 1 227 ? 30.348 11.386 -13.656 1.00 65.38 227 ALA A O 1
ATOM 1821 N N . GLY A 1 228 ? 28.621 12.700 -14.237 1.00 65.38 228 GLY A N 1
ATOM 1822 C CA . GLY A 1 228 ? 29.047 12.928 -15.623 1.00 65.38 228 GLY A CA 1
ATOM 1823 C C . GLY A 1 228 ? 28.578 11.869 -16.626 1.00 65.38 228 GLY A C 1
ATOM 1824 O O . GLY A 1 228 ? 28.650 12.125 -17.822 1.00 65.38 228 GLY A O 1
ATOM 1825 N N . GLU A 1 229 ? 28.023 10.746 -16.162 1.00 66.12 229 GLU A N 1
ATOM 1826 C CA . GLU A 1 229 ? 27.477 9.693 -17.021 1.00 66.12 229 GLU A CA 1
ATOM 1827 C C . GLU A 1 229 ? 25.948 9.839 -17.151 1.00 66.12 229 GLU A C 1
ATOM 1829 O O . GLU A 1 229 ? 25.236 9.910 -16.135 1.00 66.12 229 GLU A O 1
ATOM 1834 N N . PRO A 1 230 ? 25.398 9.899 -18.377 1.00 68.12 230 PRO A N 1
ATOM 1835 C CA . PRO A 1 230 ? 23.956 9.894 -18.574 1.00 68.12 230 PRO A CA 1
ATOM 1836 C C . PRO A 1 230 ? 23.372 8.547 -18.140 1.00 68.12 230 PRO A C 1
ATOM 1838 O O . PRO A 1 230 ? 23.751 7.495 -18.654 1.00 68.12 230 PRO A O 1
ATOM 1841 N N . GLN A 1 231 ? 22.401 8.574 -17.220 1.00 71.00 231 GLN A N 1
ATOM 1842 C CA . GLN A 1 231 ? 21.632 7.391 -16.811 1.00 71.00 231 GLN A CA 1
ATOM 1843 C C . GLN A 1 231 ? 20.588 7.052 -17.887 1.00 71.00 231 GLN A C 1
ATOM 1845 O O . GLN A 1 231 ? 19.384 7.041 -17.644 1.00 71.00 231 GLN A O 1
ATOM 1850 N N . SER A 1 232 ? 21.050 6.807 -19.110 1.00 68.81 232 SER A N 1
ATOM 1851 C CA . SER A 1 232 ? 20.176 6.434 -20.218 1.00 68.81 232 SER A CA 1
ATOM 1852 C C . SER A 1 232 ? 19.691 4.991 -20.058 1.00 68.81 232 SER A C 1
ATOM 1854 O O . SER A 1 232 ? 20.420 4.103 -19.607 1.00 68.81 232 SER A O 1
ATOM 1856 N N . CYS A 1 233 ? 18.419 4.764 -20.376 1.00 75.94 233 CYS A N 1
ATOM 1857 C CA . CYS A 1 233 ? 17.883 3.416 -20.537 1.00 75.94 233 CYS A CA 1
ATOM 1858 C C . CYS A 1 233 ? 18.381 2.815 -21.854 1.00 75.94 233 CYS A C 1
ATOM 1860 O O . CYS A 1 233 ? 18.811 3.547 -22.749 1.00 75.94 233 CYS A O 1
ATOM 1862 N N . GLN A 1 234 ? 18.331 1.485 -21.971 1.00 70.62 234 GLN A N 1
ATOM 1863 C CA . GLN A 1 234 ? 18.704 0.821 -23.220 1.00 70.62 234 GLN A CA 1
ATOM 1864 C C . GLN A 1 234 ? 17.874 1.397 -24.386 1.00 70.62 234 GLN A C 1
ATOM 1866 O O . GLN A 1 234 ? 16.655 1.519 -24.251 1.00 70.62 234 GLN A O 1
ATOM 1871 N N . PRO A 1 235 ? 18.510 1.799 -25.501 1.00 68.44 235 PRO A N 1
ATOM 1872 C CA . PRO A 1 235 ? 17.786 2.337 -26.642 1.00 68.44 235 PRO A CA 1
ATOM 1873 C C . PRO A 1 235 ? 16.895 1.262 -27.273 1.00 68.44 235 PRO A C 1
ATOM 1875 O O . PRO A 1 235 ? 17.289 0.098 -27.365 1.00 68.44 235 PRO A O 1
ATOM 1878 N N . ASP A 1 236 ? 15.699 1.663 -27.703 1.00 66.81 236 ASP A N 1
ATOM 1879 C CA . ASP A 1 236 ? 14.788 0.817 -28.479 1.00 66.81 236 ASP A CA 1
ATOM 1880 C C . ASP A 1 236 ? 15.347 0.568 -29.898 1.00 66.81 236 ASP A C 1
ATOM 1882 O O . ASP A 1 236 ? 16.339 1.178 -30.309 1.00 66.81 236 ASP A O 1
ATOM 1886 N N . ALA A 1 237 ? 14.696 -0.288 -30.689 1.00 63.56 237 ALA A N 1
ATOM 1887 C CA . ALA A 1 237 ? 15.055 -0.599 -32.076 1.00 63.56 237 ALA A CA 1
ATOM 1888 C C . ALA A 1 237 ? 15.184 0.649 -32.979 1.00 63.56 237 ALA A C 1
ATOM 1890 O O . ALA A 1 237 ? 15.900 0.621 -33.978 1.00 63.56 237 ALA A O 1
ATOM 1891 N N . ALA A 1 238 ? 14.532 1.757 -32.610 1.00 66.19 238 ALA A N 1
ATOM 1892 C CA . ALA A 1 238 ? 14.617 3.055 -33.284 1.00 66.19 238 ALA A CA 1
ATOM 1893 C C . ALA A 1 238 ? 15.780 3.957 -32.804 1.00 66.19 238 ALA A C 1
ATOM 1895 O O . ALA A 1 238 ? 15.906 5.090 -33.266 1.00 66.19 238 ALA A O 1
ATOM 1896 N N . GLY A 1 239 ? 16.613 3.501 -31.862 1.00 67.31 239 GLY A N 1
ATOM 1897 C CA . GLY A 1 239 ? 17.741 4.262 -31.308 1.00 67.31 239 GLY A CA 1
ATOM 1898 C C . GLY A 1 239 ? 17.356 5.338 -30.283 1.00 67.31 239 GLY A C 1
ATOM 1899 O O . GLY A 1 239 ? 18.221 6.086 -29.829 1.00 67.31 239 GLY A O 1
ATOM 1900 N N . VAL A 1 240 ? 16.078 5.427 -29.905 1.00 73.75 240 VAL A N 1
ATOM 1901 C CA . VAL A 1 240 ? 15.572 6.352 -28.879 1.00 73.75 240 VAL A CA 1
ATOM 1902 C C . VAL A 1 240 ? 15.628 5.659 -27.508 1.00 73.75 240 VAL A C 1
ATOM 1904 O O . VAL A 1 240 ? 15.212 4.504 -27.419 1.00 73.75 240 VAL A O 1
ATOM 1907 N N . PRO A 1 241 ? 16.132 6.307 -26.438 1.00 72.19 241 PRO A N 1
ATOM 1908 C CA . PRO A 1 241 ? 16.174 5.710 -25.101 1.00 72.19 241 PRO A CA 1
ATOM 1909 C C . PRO A 1 241 ? 14.760 5.414 -24.578 1.00 72.19 241 PRO A C 1
ATOM 1911 O O . PRO A 1 241 ? 13.963 6.337 -24.409 1.00 72.19 241 PRO A O 1
ATOM 1914 N N . ASP A 1 242 ? 14.469 4.138 -24.294 1.00 78.12 242 ASP A N 1
ATOM 1915 C CA . ASP A 1 242 ? 13.180 3.679 -23.764 1.00 78.12 242 ASP A CA 1
ATOM 1916 C C . ASP A 1 242 ? 13.360 2.912 -22.441 1.00 78.12 242 ASP A C 1
ATOM 1918 O O . ASP A 1 242 ? 14.100 1.933 -22.342 1.00 78.12 242 ASP A O 1
ATOM 1922 N N . CYS A 1 243 ? 12.660 3.356 -21.397 1.00 84.56 243 CYS A N 1
ATOM 1923 C CA . CYS A 1 243 ? 12.697 2.748 -20.066 1.00 84.56 243 CYS A CA 1
ATOM 1924 C C . CYS A 1 243 ? 11.546 1.756 -19.816 1.00 84.56 243 CYS A C 1
ATOM 1926 O O . CYS A 1 243 ? 11.515 1.118 -18.758 1.00 84.56 243 CYS A O 1
ATOM 1928 N N . VAL A 1 244 ? 10.605 1.590 -20.758 1.00 83.62 244 VAL A N 1
ATOM 1929 C CA . VAL A 1 244 ? 9.424 0.717 -20.596 1.00 83.62 244 VAL A CA 1
ATOM 1930 C C . VAL A 1 244 ? 9.828 -0.742 -20.366 1.00 83.62 244 VAL A C 1
ATOM 1932 O O . VAL A 1 244 ? 9.203 -1.444 -19.568 1.00 83.62 244 VAL A O 1
ATOM 1935 N N . GLY A 1 245 ? 10.917 -1.198 -20.995 1.00 82.19 245 GLY A N 1
ATOM 1936 C CA . GLY A 1 245 ? 11.475 -2.535 -20.773 1.00 82.19 245 GLY A CA 1
ATOM 1937 C C . GLY A 1 245 ? 11.863 -2.784 -19.313 1.00 82.19 245 GLY A C 1
ATOM 1938 O O . GLY A 1 245 ? 11.386 -3.738 -18.701 1.00 82.19 245 GLY A O 1
ATOM 1939 N N . GLU A 1 246 ? 12.671 -1.899 -18.734 1.00 84.25 246 GLU A N 1
ATOM 1940 C CA . GLU A 1 246 ? 13.081 -2.000 -17.329 1.00 84.25 246 GLU A CA 1
ATOM 1941 C C . GLU A 1 246 ? 11.897 -1.830 -16.370 1.00 84.25 246 GLU A C 1
ATOM 1943 O O . GLU A 1 246 ? 11.781 -2.572 -15.393 1.00 84.25 246 GLU A O 1
ATOM 1948 N N . LEU A 1 247 ? 10.985 -0.902 -16.679 1.00 86.62 247 LEU A N 1
ATOM 1949 C CA . LEU A 1 247 ? 9.784 -0.652 -15.884 1.00 86.62 247 LEU A CA 1
ATOM 1950 C C . LEU A 1 247 ? 8.888 -1.897 -15.810 1.00 86.62 247 LEU A C 1
ATOM 1952 O O . LEU A 1 247 ? 8.455 -2.295 -14.728 1.00 86.62 247 LEU A O 1
ATOM 1956 N N . SER A 1 248 ? 8.634 -2.535 -16.956 1.00 87.75 248 SER A N 1
ATOM 1957 C CA . SER A 1 248 ? 7.822 -3.755 -17.037 1.00 87.75 248 SER A CA 1
ATOM 1958 C C . SER A 1 248 ? 8.471 -4.931 -16.301 1.00 87.75 248 SER A C 1
ATOM 1960 O O . SER A 1 248 ? 7.788 -5.641 -15.560 1.00 87.75 248 SER A O 1
ATOM 1962 N N . ALA A 1 249 ? 9.794 -5.091 -16.419 1.00 86.88 249 ALA A N 1
ATOM 1963 C CA . ALA A 1 249 ? 10.541 -6.119 -15.701 1.00 86.88 249 ALA A CA 1
ATOM 1964 C C . ALA A 1 249 ? 10.446 -5.912 -14.183 1.00 86.88 249 ALA A C 1
ATOM 1966 O O . ALA A 1 249 ? 10.186 -6.859 -13.438 1.00 86.88 249 ALA A O 1
ATOM 1967 N N . GLN A 1 250 ? 10.586 -4.668 -13.717 1.00 86.75 250 GLN A N 1
ATOM 1968 C CA . GLN A 1 250 ? 10.480 -4.358 -12.298 1.00 86.75 250 GLN A CA 1
ATOM 1969 C C . GLN A 1 250 ? 9.062 -4.577 -11.755 1.00 86.75 250 GLN A C 1
ATOM 1971 O O . GLN A 1 250 ? 8.908 -5.175 -10.688 1.00 86.75 250 GLN A O 1
ATOM 1976 N N . LEU A 1 251 ? 8.026 -4.153 -12.488 1.00 89.44 251 LEU A N 1
ATOM 1977 C CA . LEU A 1 251 ? 6.634 -4.457 -12.144 1.00 89.44 251 LEU A CA 1
ATOM 1978 C C . LEU A 1 251 ? 6.414 -5.970 -12.034 1.00 89.44 251 LEU A C 1
ATOM 1980 O O . LEU A 1 251 ? 5.865 -6.435 -11.034 1.00 89.44 251 LEU A O 1
ATOM 1984 N N . GLY A 1 252 ? 6.899 -6.740 -13.012 1.00 87.81 252 GLY A N 1
ATOM 1985 C CA . GLY A 1 252 ? 6.827 -8.201 -13.004 1.00 87.81 252 GLY A CA 1
ATOM 1986 C C . GLY A 1 252 ? 7.479 -8.816 -11.763 1.00 87.81 252 GLY A C 1
ATOM 1987 O O . GLY A 1 252 ? 6.856 -9.631 -11.082 1.00 87.81 252 GLY A O 1
ATOM 1988 N N . ILE A 1 253 ? 8.690 -8.369 -11.408 1.00 87.56 253 ILE A N 1
ATOM 1989 C CA . ILE A 1 253 ? 9.394 -8.817 -10.195 1.00 87.56 253 ILE A CA 1
ATOM 1990 C C . ILE A 1 253 ? 8.573 -8.505 -8.938 1.00 87.56 253 ILE A C 1
ATOM 1992 O O . ILE A 1 253 ? 8.431 -9.378 -8.080 1.00 87.56 253 ILE A O 1
ATOM 1996 N N . ILE A 1 254 ? 8.006 -7.298 -8.823 1.00 86.75 254 ILE A N 1
ATOM 1997 C CA . ILE A 1 254 ? 7.180 -6.906 -7.669 1.00 86.75 254 ILE A CA 1
ATOM 1998 C C . ILE A 1 254 ? 5.947 -7.811 -7.553 1.00 86.75 254 ILE A C 1
ATOM 2000 O O . ILE A 1 254 ? 5.664 -8.313 -6.462 1.00 86.75 254 ILE A O 1
ATOM 2004 N N . PHE A 1 255 ? 5.233 -8.058 -8.656 1.00 88.25 255 PHE A N 1
ATOM 2005 C CA . PHE A 1 255 ? 4.048 -8.921 -8.665 1.00 88.25 255 PHE A CA 1
ATOM 2006 C C . PHE A 1 255 ? 4.378 -10.367 -8.287 1.00 88.25 255 PHE A C 1
ATOM 2008 O O . PHE A 1 255 ? 3.737 -10.920 -7.392 1.00 88.25 255 PHE A O 1
ATOM 2015 N N . ILE A 1 256 ? 5.395 -10.964 -8.916 1.00 89.56 256 ILE A N 1
ATOM 2016 C CA . ILE A 1 256 ? 5.802 -12.351 -8.648 1.00 89.56 256 ILE A CA 1
ATOM 2017 C C . ILE A 1 256 ? 6.278 -12.494 -7.202 1.00 89.56 256 ILE A C 1
ATOM 2019 O O . ILE A 1 256 ? 5.840 -13.400 -6.495 1.00 89.56 256 ILE A O 1
ATOM 2023 N N . THR A 1 257 ? 7.127 -11.576 -6.735 1.00 86.50 257 THR A N 1
ATOM 2024 C CA . THR A 1 257 ? 7.646 -11.613 -5.361 1.00 86.50 257 THR A CA 1
ATOM 2025 C C . THR A 1 257 ? 6.507 -11.516 -4.355 1.00 86.50 257 THR A C 1
ATOM 2027 O O . THR A 1 257 ? 6.455 -12.314 -3.423 1.00 86.50 257 THR A O 1
ATOM 2030 N N . ARG A 1 258 ? 5.557 -10.591 -4.548 1.00 84.44 258 ARG A N 1
ATOM 2031 C CA . ARG A 1 258 ? 4.400 -10.456 -3.651 1.00 84.44 258 ARG A CA 1
ATOM 2032 C C . ARG A 1 258 ? 3.495 -11.684 -3.676 1.00 84.44 258 ARG A C 1
ATOM 2034 O O . ARG A 1 258 ? 3.053 -12.106 -2.613 1.00 84.44 258 ARG A O 1
ATOM 2041 N N . LEU A 1 259 ? 3.260 -12.275 -4.847 1.00 87.88 259 LEU A N 1
ATOM 2042 C CA . LEU A 1 259 ? 2.464 -13.497 -4.978 1.00 87.88 259 LEU A CA 1
ATOM 2043 C C . LEU A 1 259 ? 3.112 -14.672 -4.231 1.00 87.88 259 LEU A C 1
ATOM 2045 O O . LEU A 1 259 ? 2.443 -15.371 -3.472 1.00 87.88 259 LEU A O 1
ATOM 2049 N N . VAL A 1 260 ? 4.418 -14.875 -4.421 1.00 89.75 260 VAL A N 1
ATOM 2050 C CA . VAL A 1 260 ? 5.160 -15.973 -3.787 1.00 89.75 260 VAL A CA 1
ATOM 2051 C C . VAL A 1 260 ? 5.276 -15.749 -2.283 1.00 89.75 260 VAL A C 1
ATOM 2053 O O . VAL A 1 260 ? 4.879 -16.613 -1.504 1.00 89.75 260 VAL A O 1
ATOM 2056 N N . VAL A 1 261 ? 5.787 -14.589 -1.861 1.00 86.56 261 VAL A N 1
ATOM 2057 C CA . VAL A 1 261 ? 5.999 -14.281 -0.441 1.00 86.56 261 VAL A CA 1
ATOM 2058 C C . VAL A 1 261 ? 4.670 -14.266 0.307 1.00 86.56 261 VAL A C 1
ATOM 2060 O O . VAL A 1 261 ? 4.587 -14.888 1.361 1.00 86.56 261 VAL A O 1
ATOM 2063 N N . GLY A 1 262 ? 3.625 -13.644 -0.250 1.00 85.69 262 GLY A N 1
ATOM 2064 C CA . GLY A 1 262 ? 2.291 -13.605 0.355 1.00 85.69 262 GLY A CA 1
ATOM 2065 C C . GLY A 1 262 ? 1.765 -15.008 0.654 1.00 85.69 262 GLY A C 1
ATOM 2066 O O . GLY A 1 262 ? 1.583 -15.355 1.820 1.00 85.69 262 GLY A O 1
ATOM 2067 N N . ASN A 1 263 ? 1.664 -15.858 -0.373 1.00 89.25 263 ASN A N 1
ATOM 2068 C CA . ASN A 1 263 ? 1.171 -17.231 -0.224 1.00 89.25 263 ASN A CA 1
ATOM 2069 C C . ASN A 1 263 ? 2.028 -18.073 0.742 1.00 89.25 263 ASN A C 1
ATOM 2071 O O . ASN A 1 263 ? 1.496 -18.856 1.534 1.00 89.25 263 ASN A O 1
ATOM 2075 N N . VAL A 1 264 ? 3.357 -17.909 0.719 1.00 90.69 264 VAL A N 1
ATOM 2076 C CA . VAL A 1 264 ? 4.263 -18.609 1.647 1.00 90.69 264 VAL A CA 1
ATOM 2077 C C . VAL A 1 264 ? 4.035 -18.149 3.088 1.00 90.69 264 VAL A C 1
ATOM 2079 O O . VAL A 1 264 ? 3.918 -18.983 3.988 1.00 90.69 264 VAL A O 1
ATOM 2082 N N . THR A 1 265 ? 3.949 -16.841 3.327 1.00 86.62 265 THR A N 1
ATOM 2083 C CA . THR A 1 265 ? 3.740 -16.298 4.678 1.00 86.62 265 THR A CA 1
ATOM 2084 C C . THR A 1 265 ? 2.360 -16.619 5.244 1.00 86.62 265 THR A C 1
ATOM 2086 O O . THR A 1 265 ? 2.248 -16.851 6.445 1.00 86.62 265 THR A O 1
ATOM 2089 N N . GLU A 1 266 ? 1.332 -16.693 4.399 1.00 89.00 266 GLU A N 1
ATOM 2090 C CA . GLU A 1 266 ? -0.050 -16.912 4.830 1.00 89.00 266 GLU A CA 1
ATOM 2091 C C . GLU A 1 266 ? -0.397 -18.395 5.016 1.00 89.00 266 GLU A C 1
ATOM 2093 O O . GLU A 1 266 ? -1.156 -18.736 5.919 1.00 89.00 266 GLU A O 1
ATOM 2098 N N . VAL A 1 267 ? 0.181 -19.297 4.215 1.00 90.81 267 VAL A N 1
ATOM 2099 C CA . VAL A 1 267 ? -0.140 -20.736 4.276 1.00 90.81 267 VAL A CA 1
ATOM 2100 C C . VAL A 1 267 ? 0.996 -21.543 4.897 1.00 90.81 267 VAL A C 1
ATOM 2102 O O . VAL A 1 267 ? 0.795 -22.292 5.856 1.00 90.81 267 VAL A O 1
ATOM 2105 N N . VAL A 1 268 ? 2.213 -21.396 4.367 1.00 91.06 268 VAL A N 1
ATOM 2106 C CA . VAL A 1 268 ? 3.338 -22.281 4.706 1.00 91.06 268 VAL A CA 1
ATOM 2107 C C . VAL A 1 268 ? 3.869 -21.989 6.109 1.00 91.06 268 VAL A C 1
ATOM 2109 O O . VAL A 1 268 ? 4.031 -22.915 6.905 1.00 91.06 268 VAL A O 1
ATOM 2112 N N . VAL A 1 269 ? 4.100 -20.718 6.450 1.00 91.50 269 VAL A N 1
ATOM 2113 C CA . VAL A 1 269 ? 4.616 -20.319 7.773 1.00 91.50 269 VAL A CA 1
ATOM 2114 C C . VAL A 1 269 ? 3.709 -20.780 8.925 1.00 91.50 269 VAL A C 1
ATOM 2116 O O . VAL A 1 269 ? 4.226 -21.441 9.833 1.00 91.50 269 VAL A O 1
ATOM 2119 N N . PRO A 1 270 ? 2.387 -20.505 8.943 1.00 94.19 270 PRO A N 1
ATOM 2120 C CA . PRO A 1 270 ? 1.534 -20.960 10.040 1.00 94.19 270 PRO A CA 1
ATOM 2121 C C . PRO A 1 270 ? 1.402 -22.484 10.091 1.00 94.19 270 PRO A C 1
ATOM 2123 O O . PRO A 1 270 ? 1.394 -23.042 11.189 1.00 94.19 270 PRO A O 1
ATOM 2126 N N . TYR A 1 271 ? 1.379 -23.174 8.944 1.00 93.75 271 TYR A N 1
ATOM 2127 C CA . TYR A 1 271 ? 1.378 -24.639 8.907 1.00 93.75 271 TYR A CA 1
ATOM 2128 C C . TYR A 1 271 ? 2.642 -25.230 9.553 1.00 93.75 271 TYR A C 1
ATOM 2130 O O . TYR A 1 271 ? 2.554 -26.104 10.420 1.00 93.75 271 TYR A O 1
ATOM 2138 N N . LEU A 1 272 ? 3.822 -24.716 9.188 1.00 94.44 272 LEU A N 1
ATOM 2139 C CA . LEU A 1 272 ? 5.092 -25.143 9.779 1.00 94.44 272 LEU A CA 1
ATOM 2140 C C . LEU A 1 272 ? 5.162 -24.809 11.273 1.00 94.44 272 LEU A C 1
ATOM 2142 O O . LEU A 1 272 ? 5.586 -25.653 12.063 1.00 94.44 272 LEU A O 1
ATOM 2146 N N . LYS A 1 273 ? 4.701 -23.617 11.677 1.00 94.12 273 LYS A N 1
ATOM 2147 C CA . LYS A 1 273 ? 4.652 -23.198 13.087 1.00 94.12 273 LYS A CA 1
ATOM 2148 C C . LYS A 1 273 ? 3.749 -24.112 13.913 1.00 94.12 273 LYS A C 1
ATOM 2150 O O . LYS A 1 273 ? 4.152 -24.548 14.990 1.00 94.12 273 LYS A O 1
ATOM 2155 N N . ARG A 1 274 ? 2.564 -24.455 13.395 1.00 94.69 274 ARG A N 1
ATOM 2156 C CA . ARG A 1 274 ? 1.646 -25.410 14.029 1.00 94.69 274 ARG A CA 1
ATOM 2157 C C . ARG A 1 274 ? 2.306 -26.778 14.198 1.00 94.69 274 ARG A C 1
ATOM 2159 O O . ARG A 1 274 ? 2.351 -27.293 15.309 1.00 94.69 274 ARG A O 1
ATOM 2166 N N . ARG A 1 275 ? 2.897 -27.324 13.133 1.00 94.38 275 ARG A N 1
ATOM 2167 C CA . ARG A 1 275 ? 3.553 -28.641 13.165 1.00 94.38 275 ARG A CA 1
ATOM 2168 C C . ARG A 1 275 ? 4.766 -28.681 14.104 1.00 94.38 275 ARG A C 1
ATOM 2170 O O . ARG A 1 275 ? 5.023 -29.701 14.740 1.00 94.38 275 ARG A O 1
ATOM 2177 N N . ALA A 1 276 ? 5.522 -27.587 14.197 1.00 94.19 276 ALA A N 1
ATOM 2178 C CA . ALA A 1 276 ? 6.632 -27.460 15.140 1.00 94.19 276 ALA A CA 1
ATOM 2179 C C . ALA A 1 276 ? 6.142 -27.419 16.597 1.00 94.19 276 ALA A C 1
ATOM 2181 O O . ALA A 1 276 ? 6.735 -28.074 17.456 1.00 94.19 276 ALA A O 1
ATOM 2182 N N . ASN A 1 277 ? 5.045 -26.704 16.865 1.00 94.69 277 ASN A N 1
ATOM 2183 C CA . ASN A 1 277 ? 4.423 -26.668 18.187 1.00 94.69 277 ASN A CA 1
ATOM 2184 C C . ASN A 1 277 ? 3.883 -28.045 18.600 1.00 94.69 277 ASN A C 1
ATOM 2186 O O . ASN A 1 277 ? 4.204 -28.494 19.696 1.00 94.69 277 ASN A O 1
ATOM 2190 N N . GLU A 1 278 ? 3.186 -28.757 17.709 1.00 94.81 278 GLU A N 1
ATOM 2191 C CA . GLU A 1 278 ? 2.682 -30.119 17.963 1.00 94.81 278 GLU A CA 1
ATOM 2192 C C . GLU A 1 278 ? 3.825 -31.087 18.332 1.00 94.81 278 GLU A C 1
ATOM 2194 O O . GLU A 1 278 ? 3.738 -31.827 19.313 1.00 94.81 278 GLU A O 1
ATOM 2199 N N . LYS A 1 279 ? 4.956 -31.038 17.608 1.00 94.06 279 LYS A N 1
ATOM 2200 C CA . LYS A 1 279 ? 6.149 -31.837 17.951 1.00 94.06 279 LYS A CA 1
ATOM 2201 C C . LYS A 1 279 ? 6.738 -31.460 19.312 1.00 94.06 279 LYS A C 1
ATOM 2203 O O . LYS A 1 279 ? 7.151 -32.340 20.064 1.00 94.06 279 LYS A O 1
ATOM 2208 N N . ARG A 1 280 ? 6.799 -30.162 19.625 1.00 94.31 280 ARG A N 1
ATOM 2209 C CA . ARG A 1 280 ? 7.330 -29.661 20.901 1.00 94.31 280 ARG A CA 1
ATOM 2210 C C . ARG A 1 280 ? 6.456 -30.090 22.081 1.00 94.31 280 ARG A C 1
ATOM 2212 O O . ARG A 1 280 ? 6.995 -30.405 23.138 1.00 94.31 280 ARG A O 1
ATOM 2219 N N . GLU A 1 281 ? 5.139 -30.110 21.910 1.00 94.81 281 GLU A N 1
ATOM 2220 C CA . GLU A 1 281 ? 4.190 -30.583 22.923 1.00 94.81 281 GLU A CA 1
ATOM 2221 C C . GLU A 1 281 ? 4.283 -32.098 23.133 1.00 94.81 281 GLU A C 1
ATOM 2223 O O . GLU A 1 281 ? 4.345 -32.538 24.280 1.00 94.81 281 GLU A O 1
ATOM 2228 N N . ALA A 1 282 ? 4.412 -32.890 22.062 1.00 93.44 282 ALA A N 1
ATOM 2229 C CA . ALA A 1 282 ? 4.617 -34.337 22.166 1.00 93.44 282 ALA A CA 1
ATOM 2230 C C . ALA A 1 282 ? 5.910 -34.700 22.925 1.00 93.44 282 ALA A C 1
ATOM 2232 O O . ALA A 1 282 ? 5.899 -35.586 23.778 1.00 93.44 282 ALA A O 1
ATOM 2233 N N . LEU A 1 283 ? 7.008 -33.978 22.665 1.00 94.19 283 LEU A N 1
ATOM 2234 C CA . LEU A 1 283 ? 8.278 -34.136 23.388 1.00 94.19 283 LEU A CA 1
ATOM 2235 C C . LEU A 1 283 ? 8.149 -33.803 24.880 1.00 94.19 283 LEU A C 1
ATOM 2237 O O . LEU A 1 283 ? 8.642 -34.558 25.713 1.00 94.19 283 LEU A O 1
ATOM 2241 N N . LYS A 1 284 ? 7.455 -32.710 25.225 1.00 94.44 284 LYS A N 1
ATOM 2242 C CA . LYS A 1 284 ? 7.187 -32.350 26.629 1.00 94.44 284 LYS A CA 1
ATOM 2243 C C . LYS A 1 284 ? 6.336 -33.400 27.341 1.00 94.44 284 LYS A C 1
ATOM 2245 O O . LYS A 1 284 ? 6.569 -33.686 28.508 1.00 94.44 284 LYS A O 1
ATOM 2250 N N . LEU A 1 285 ? 5.342 -33.966 26.658 1.00 93.31 285 LEU A N 1
ATOM 2251 C CA . LEU A 1 285 ? 4.505 -35.010 27.242 1.00 93.31 285 LEU A CA 1
ATOM 2252 C C . LEU A 1 285 ? 5.314 -36.290 27.499 1.00 93.31 285 LEU A C 1
ATOM 2254 O O . LEU A 1 285 ? 5.142 -36.919 28.539 1.00 93.31 285 LEU A O 1
ATOM 2258 N N . HIS A 1 286 ? 6.226 -36.642 26.587 1.00 92.19 286 HIS A N 1
ATOM 2259 C CA . HIS A 1 286 ? 7.130 -37.777 26.770 1.00 92.19 286 HIS A CA 1
ATOM 2260 C C . HIS A 1 286 ? 8.047 -37.589 27.985 1.00 92.19 286 HIS A C 1
ATOM 2262 O O . HIS A 1 286 ? 8.129 -38.491 28.813 1.00 92.19 286 HIS A O 1
ATOM 2268 N N . SER A 1 287 ? 8.660 -36.408 28.145 1.00 91.06 287 SER A N 1
ATOM 2269 C CA . SER A 1 287 ? 9.535 -36.135 29.294 1.00 91.06 287 SER A CA 1
ATOM 2270 C C . SER A 1 287 ? 8.777 -36.154 30.626 1.00 91.06 287 SER A C 1
ATOM 2272 O O . SER A 1 287 ? 9.263 -36.723 31.596 1.00 91.06 287 SER A O 1
ATOM 2274 N N . ILE A 1 288 ? 7.557 -35.600 30.674 1.00 93.38 288 ILE A N 1
ATOM 2275 C CA . ILE A 1 288 ? 6.708 -35.643 31.880 1.00 93.38 288 ILE A CA 1
ATOM 2276 C C . ILE A 1 288 ? 6.338 -37.089 32.236 1.00 93.38 288 ILE A C 1
ATOM 2278 O O . ILE A 1 288 ? 6.346 -37.462 33.408 1.00 93.38 288 ILE A O 1
ATOM 2282 N N . ASN A 1 289 ? 6.019 -37.917 31.237 1.00 91.25 289 ASN A N 1
ATOM 2283 C CA . ASN A 1 289 ? 5.692 -39.324 31.464 1.00 91.25 289 ASN A CA 1
ATOM 2284 C C . ASN A 1 289 ? 6.903 -40.123 31.971 1.00 91.25 289 ASN A C 1
ATOM 2286 O O . ASN A 1 289 ? 6.730 -40.986 32.830 1.00 91.25 289 ASN A O 1
ATOM 2290 N N . GLU A 1 290 ? 8.111 -39.828 31.483 1.00 91.06 290 GLU A N 1
ATOM 2291 C CA . GLU A 1 290 ? 9.356 -40.430 31.982 1.00 91.06 290 GLU A CA 1
ATOM 2292 C C . GLU A 1 290 ? 9.660 -40.007 33.427 1.00 91.06 290 GLU A C 1
ATOM 2294 O O . GLU A 1 290 ? 9.944 -40.866 34.260 1.00 91.06 290 GLU A O 1
ATOM 2299 N N . GLU A 1 291 ? 9.524 -38.720 33.763 1.00 91.56 291 GLU A N 1
ATOM 2300 C CA . GLU A 1 291 ? 9.685 -38.222 35.139 1.00 91.56 291 GLU A CA 1
ATOM 2301 C C . GLU A 1 291 ? 8.659 -38.849 36.096 1.00 91.56 291 GLU A C 1
ATOM 2303 O O . GLU A 1 291 ? 9.004 -39.284 37.197 1.00 91.56 291 GLU A O 1
ATOM 2308 N N . ALA A 1 292 ? 7.399 -38.962 35.668 1.00 88.00 292 ALA A N 1
ATOM 2309 C CA . ALA A 1 292 ? 6.343 -39.598 36.452 1.00 88.00 292 ALA A CA 1
ATOM 2310 C C . ALA A 1 292 ? 6.557 -41.112 36.624 1.00 88.00 292 ALA A C 1
ATOM 2312 O O . ALA A 1 292 ? 6.156 -41.671 37.647 1.00 88.00 292 ALA A O 1
ATOM 2313 N N . ALA A 1 293 ? 7.161 -41.783 35.638 1.00 88.56 293 ALA A N 1
ATOM 2314 C CA . ALA A 1 293 ? 7.545 -43.187 35.745 1.00 88.56 293 ALA A CA 1
ATOM 2315 C C . ALA A 1 293 ? 8.724 -43.369 36.713 1.00 88.56 293 ALA A C 1
ATOM 2317 O O . ALA A 1 293 ? 8.672 -44.258 37.559 1.00 88.56 293 ALA A O 1
ATOM 2318 N N . ALA A 1 294 ? 9.732 -42.494 36.645 1.00 87.19 294 ALA A N 1
ATOM 2319 C CA . ALA A 1 294 ? 10.880 -42.508 37.549 1.00 87.19 294 ALA A CA 1
ATOM 2320 C C . ALA A 1 294 ? 10.490 -42.216 39.008 1.00 87.19 294 ALA A C 1
ATOM 2322 O O . ALA A 1 294 ? 11.029 -42.838 39.910 1.00 87.19 294 ALA A O 1
ATOM 2323 N N . ALA A 1 295 ? 9.523 -41.325 39.253 1.00 84.19 295 ALA A N 1
ATOM 2324 C CA . ALA A 1 295 ? 9.041 -41.020 40.605 1.00 84.19 295 ALA A CA 1
ATOM 2325 C C . ALA A 1 295 ? 8.209 -42.148 41.250 1.00 84.19 295 ALA A C 1
ATOM 2327 O O . ALA A 1 295 ? 7.958 -42.114 42.454 1.00 84.19 295 ALA A O 1
ATOM 2328 N N . LYS A 1 296 ? 7.725 -43.112 40.454 1.00 84.12 296 LYS A N 1
ATOM 2329 C CA . LYS A 1 296 ? 6.954 -44.272 40.932 1.00 84.12 296 LYS A CA 1
ATOM 2330 C C . LYS A 1 296 ? 7.814 -45.513 41.194 1.00 84.12 296 LYS A C 1
ATOM 2332 O O . LYS A 1 296 ? 7.288 -46.457 41.783 1.00 84.12 296 LYS A O 1
ATOM 2337 N N . ALA A 1 297 ? 9.057 -45.531 40.714 1.00 70.12 297 ALA A N 1
ATOM 2338 C CA . ALA A 1 297 ? 10.023 -46.616 40.896 1.00 70.12 297 ALA A CA 1
ATOM 2339 C C . ALA A 1 297 ? 10.878 -46.379 42.147 1.00 70.12 297 ALA A C 1
ATOM 2341 O O . ALA A 1 297 ? 11.208 -47.387 42.810 1.00 70.12 297 ALA A O 1
#

Sequence (297 aa):
IALYFAWLGHYTKWLLAPSLLGIVVWAHQLAADTKSVTELPLFGIFVAVWATLFLEFWKRQQATHALEWGMTGFESSETERPQFLSHPSVLQIASPVTGLQQAWQDPKLYLTKMGVSVTLILGMIGVVLVCVFSIFWLRVFLVQAESRGDVPPGMAGGLAGVINAIQIQVLNAAYGLLAVRLNEWENHQTDTIYEDRLIAKIFWFQFINSYFSLFYIAFIKNHITLAGEPQSCQPDAAGVPDCVGELSAQLGIIFITRLVVGNVTEVVVPYLKRRANEKREALKLHSINEEAAAAKA

Radius of gyration: 27.25 Å; chains: 1; bounding box: 70×68×74 Å

Secondary structure (DSSP, 8-state):
-HHHHHHHHHHHHHTHHHHHHHHHHHHHHHHHT-S--TTHHHHHHHHHHHHHHHHHHHHHHHHHHHHHTT-TTGGGGPPPPHHHHTSTTEEEEE-TTT--EEEEE-HHHHHHHHHHHHHHHHHHHHHHHHHHHHHHHHHHHHHHHHHHTSS-TTHHHHHHHHHHHHHHHHHHHHHHHHHHHHHHHHT-SSHHHHHHHHHHHHHHHHHHHHHHHHHIIIIIGGG-EETTEE-PPPBPTTSSB--HHHHHHHHHHHHHHHHHHHHIIIIIHHHHHHHHHHHHHHHHHHHHHHHHHHTT-

Organism: NCBI:txid1486930

Foldseek 3Di:
DVLVVVLVVLVVVLVVVLVVVVVVVVVVCVVVVHPDDPCVVVSVVVVVVSVVVSVVVSVVVVVVVCVVVVVVCVVVVFAWDPLLVPDPQWDFDQDPVPRHTDTDHDPVVLVVLVVVLVVVLVVLLVVVVVVVVVLVLQLVVLVVCCVVVVDPPPCSVVVSVVVVVVVLVVSLVVQLVSLLVSLSVSRDTGPVVSVVSSCVSNVVSCCCSLCVVLVCLVPPQQPDDHPNHRSFADADPVRHGDSVVVSVVSVVCSVVCCVVVVCCVVPVVVVVVVVVVVVVVVVVVVVVVVVVVVVVD

pLDDT: mean 88.57, std 6.91, range [63.56, 97.75]

InterPro domains:
  IPR007632 Anoctamin [PTHR12308] (1-280)
  IPR049452 Anoctamin, transmembrane domain [PF04547] (1-284)